Protein AF-A1S0C6-F1 (afdb_monomer)

InterPro domains:
  IPR001845 HTH ArsR-type DNA-binding domain [SM00418] (174-253)
  IPR011991 ArsR-like helix-turn-helix domain [cd00090] (177-243)
  IPR036388 Winged helix-like DNA-binding domain superfamily [G3DSA:1.10.10.10] (174-242)
  IPR036390 Winged helix DNA-binding domain superfamily [SSF46785] (165-250)
  IPR056504 HVO_0163, N-terminal HTH domain [PF24266] (181-242)

Foldseek 3Di:
DVVVVVVLVVVVVVVVVVLVVVLVVLVPPPPDQKDKAFDDPQKDWPDWDDDDQKIKTKIKGKDAAQDKQDFAFGIKIFQWDWPDKDKPAWDWDWDDDDGMIIITTTDGHNHNGIDIMMMMTMIGHDPDDDRDPPVVSVVVVVVVVLVCQLPVDPVNVVVVCCVVCVVVVVVVVLVVVQVVDPLLVLLLVCQAVQPFDFLVRSCVVSVPHSVVSVVSVVSCVVSQQKDWAAEAPTITIHGHPDDPLVNLCSNCCPVVVDDADPCLCVVLVVQCVVSVVVSYHYNVSSCVSRVD

Sequence (292 aa):
MKSRTMEKRAFLALLLLLSSLYVAGLYRSEAQPPALVVLSGSATLKSSSSSNGTHLYVLSVRVPPLSKLSEETIACVYNAGIASAKASLGVVEVRGGGDYACLTYTFDNRGLGYVEDTVSLVVVEPPRAASPPVAEVAVAVAAVAATSYLTLTESGRQKLFAALSAPVAYYVAKREDVLRSEKRVRILEYLKQNPGASMRRISRETGVSFGEVQWHLSILERLGYVQRVRIGKYTVYYPTGVPAERWLACFAERELGLKVKPGALEKALPSLEEYLAFRQIPLEALRSALGS

Solvent-accessible surface area (backbone atoms only — not comparable to full-atom values): 16090 Å² total; per-residue (Å²): 125,76,64,69,60,50,54,54,50,52,52,51,51,48,53,52,51,52,51,53,51,53,55,54,60,72,66,69,72,78,79,73,78,66,50,74,45,77,70,29,94,48,38,44,81,75,49,76,51,75,55,96,64,34,36,41,39,33,32,39,36,54,44,54,45,69,36,67,45,75,67,40,56,36,32,35,32,36,69,38,46,76,77,44,68,48,46,74,74,48,50,60,47,82,51,70,72,89,59,38,39,30,35,23,35,32,43,76,35,81,44,91,52,72,46,78,34,51,34,44,35,36,35,36,57,64,83,76,77,75,72,80,54,69,66,61,59,51,51,54,53,52,52,54,51,52,53,47,43,36,68,75,34,71,70,30,35,51,51,50,49,50,66,71,40,44,64,57,52,52,56,49,53,62,49,50,68,46,69,75,32,68,69,47,44,50,53,51,54,48,24,69,77,45,27,25,36,36,60,69,54,50,16,65,77,69,72,42,53,62,70,56,44,54,53,43,48,52,51,36,38,77,69,55,54,29,46,69,34,35,44,63,93,43,56,29,34,28,39,56,92,62,58,65,55,60,24,50,47,45,23,38,39,74,76,68,68,43,86,79,58,90,68,44,49,71,73,29,42,76,84,40,47,71,31,56,75,71,34,44,37,54,51,66,58,55,47,54,44,67,72,105

Organism: Thermofilum pendens (strain DSM 2475 / Hrk 5) (NCBI:txid368408)

Secondary structure (DSSP, 8-state):
--HHHHHHHHHHHHHHHHHHHHHHHHH----PPPEEEE--TTEEEEEEEEETTEEEEEEEEEEPTTEEEEEEEEEEEESSEEEEEEESSSEEEEEE-SSEEEEEEEEEE-SSS-EEEEEEEEEEPPPPPPPPPHHHHHHHHHHHHHHHHHHHSHHHHHHHHHHHHHHHHHHHHHHHHHHT-HHHHHHHHHHHHS-SEEHHHHHHHH---HHHHHHHHHHHHHTTSEEEEEETTEEEEEETT--HHHHHHHHHHHHS---PPTTHHHHHHHHHHHHHHTTEE-HHHHHHHHH-

Mean predicted aligned error: 18.21 Å

pLDDT: mean 83.89, std 13.51, range [40.19, 97.75]

Structure (mmCIF, N/CA/C/O backbone):
data_AF-A1S0C6-F1
#
_entry.id   AF-A1S0C6-F1
#
loop_
_atom_site.group_PDB
_atom_site.id
_atom_site.type_symbol
_atom_site.label_atom_id
_atom_site.label_alt_id
_atom_site.label_comp_id
_atom_site.label_asym_id
_atom_site.label_entity_id
_atom_site.label_seq_id
_atom_site.pdbx_PDB_ins_code
_atom_site.Cartn_x
_atom_site.Cartn_y
_atom_site.Cartn_z
_atom_site.occupancy
_atom_site.B_iso_or_equiv
_atom_site.auth_seq_id
_atom_site.auth_comp_id
_atom_site.auth_asym_id
_atom_site.auth_atom_id
_atom_site.pdbx_PDB_model_num
ATOM 1 N N . MET A 1 1 ? 24.461 -35.565 13.219 1.00 47.84 1 MET A N 1
ATOM 2 C CA . MET A 1 1 ? 24.551 -34.083 13.110 1.00 47.84 1 MET A CA 1
ATOM 3 C C . MET A 1 1 ? 25.477 -33.554 12.005 1.00 47.84 1 MET A C 1
ATOM 5 O O . MET A 1 1 ? 25.225 -32.455 11.537 1.00 47.84 1 MET A O 1
ATOM 9 N N . LYS A 1 2 ? 26.488 -34.304 11.530 1.00 47.25 2 LYS A N 1
ATOM 10 C CA . LYS A 1 2 ? 27.459 -33.853 10.502 1.00 47.25 2 LYS A CA 1
ATOM 11 C C . LYS A 1 2 ? 26.933 -33.864 9.045 1.00 47.25 2 LYS A C 1
ATOM 13 O O . LYS A 1 2 ? 27.484 -33.184 8.192 1.00 47.25 2 LYS A O 1
ATOM 18 N N . SER A 1 3 ? 25.848 -34.601 8.777 1.00 48.00 3 SER A N 1
ATOM 19 C CA . SER A 1 3 ? 25.256 -34.765 7.433 1.00 48.00 3 SER A CA 1
ATOM 20 C C . SER A 1 3 ? 24.467 -33.537 6.953 1.00 48.00 3 SER A C 1
ATOM 22 O O . SER A 1 3 ? 24.655 -33.077 5.833 1.00 48.00 3 SER A O 1
ATOM 24 N N . ARG A 1 4 ? 23.637 -32.938 7.823 1.00 53.47 4 ARG A N 1
ATOM 25 C CA . ARG A 1 4 ? 22.775 -31.787 7.474 1.00 53.47 4 ARG A CA 1
ATOM 26 C C . ARG A 1 4 ? 23.551 -30.498 7.184 1.00 53.47 4 ARG A C 1
ATOM 28 O O . ARG A 1 4 ? 23.047 -29.615 6.500 1.00 53.47 4 ARG A O 1
ATOM 35 N N . THR A 1 5 ? 24.763 -30.359 7.717 1.00 53.44 5 THR A N 1
ATOM 36 C CA . THR A 1 5 ? 25.632 -29.203 7.456 1.00 53.44 5 THR A CA 1
ATOM 37 C C . THR A 1 5 ? 26.373 -29.312 6.122 1.00 53.44 5 THR A C 1
ATOM 39 O O . THR A 1 5 ? 26.660 -28.273 5.530 1.00 53.44 5 THR A O 1
ATOM 42 N N . MET A 1 6 ? 26.635 -30.525 5.614 1.00 48.53 6 MET A N 1
ATOM 43 C CA . MET A 1 6 ? 27.192 -30.721 4.266 1.00 48.53 6 MET A CA 1
ATOM 44 C C . MET A 1 6 ? 26.162 -30.438 3.168 1.00 48.53 6 MET A C 1
ATOM 46 O O . MET A 1 6 ? 26.490 -29.734 2.218 1.00 48.53 6 MET A O 1
ATOM 50 N N . GLU A 1 7 ? 24.910 -30.870 3.340 1.00 60.19 7 GLU A N 1
ATOM 51 C CA . GLU A 1 7 ? 23.816 -30.572 2.397 1.00 60.19 7 GLU A CA 1
ATOM 52 C C . GLU A 1 7 ? 23.590 -29.066 2.215 1.00 60.19 7 GLU A C 1
ATOM 54 O O . GLU A 1 7 ? 23.477 -28.578 1.093 1.00 60.19 7 GLU A O 1
ATOM 59 N N . LYS A 1 8 ? 23.605 -28.297 3.312 1.00 59.16 8 LYS A N 1
ATOM 60 C CA . LYS A 1 8 ? 23.437 -26.836 3.256 1.00 59.16 8 LYS A CA 1
ATOM 61 C C . LYS A 1 8 ? 24.580 -26.135 2.519 1.00 59.16 8 LYS A C 1
ATOM 63 O O . LYS A 1 8 ? 24.339 -25.156 1.821 1.00 59.16 8 LYS A O 1
ATOM 68 N N . ARG A 1 9 ? 25.817 -26.625 2.662 1.00 63.91 9 ARG A N 1
ATOM 69 C CA . ARG A 1 9 ? 26.989 -26.079 1.955 1.00 63.91 9 ARG A CA 1
ATOM 70 C C . ARG A 1 9 ? 26.966 -26.429 0.470 1.00 63.91 9 ARG A C 1
ATOM 72 O O . ARG A 1 9 ? 27.272 -25.565 -0.342 1.00 63.91 9 ARG A O 1
ATOM 79 N N . ALA A 1 10 ? 26.553 -27.648 0.127 1.00 67.12 10 ALA A N 1
ATOM 80 C CA . ALA A 1 10 ? 26.387 -28.079 -1.257 1.00 67.12 10 ALA A CA 1
ATOM 81 C C . ALA A 1 10 ? 25.298 -27.267 -1.975 1.00 67.12 10 ALA A C 1
ATOM 83 O O . ALA A 1 10 ? 25.506 -26.819 -3.097 1.00 67.12 10 ALA A O 1
ATOM 84 N N . PHE A 1 11 ? 24.177 -26.995 -1.301 1.00 68.12 11 PHE A N 1
ATOM 85 C CA . PHE A 1 11 ? 23.093 -26.187 -1.860 1.00 68.12 11 PHE A CA 1
ATOM 86 C C . PHE A 1 11 ? 23.498 -24.718 -2.061 1.00 68.12 11 PHE A C 1
ATOM 88 O O . PHE A 1 11 ? 23.201 -24.128 -3.098 1.00 68.12 11 PHE A O 1
ATOM 95 N N . LEU A 1 12 ? 24.239 -24.139 -1.107 1.00 63.88 12 LEU A N 1
ATOM 96 C CA . LEU A 1 12 ? 24.771 -22.778 -1.224 1.00 63.88 12 LEU A CA 1
ATOM 97 C C . LEU A 1 12 ? 25.807 -22.666 -2.356 1.00 63.88 12 LEU A C 1
ATOM 99 O O . LEU A 1 12 ? 25.791 -21.700 -3.111 1.00 63.88 12 LEU A O 1
ATOM 103 N N . ALA A 1 13 ? 26.675 -23.672 -2.506 1.00 68.06 13 ALA A N 1
ATOM 104 C CA . ALA A 1 13 ? 27.642 -23.739 -3.598 1.00 68.06 13 ALA A CA 1
ATOM 105 C C . ALA A 1 13 ? 26.954 -23.883 -4.966 1.00 68.06 13 ALA A C 1
ATOM 107 O O . ALA A 1 13 ? 27.363 -23.227 -5.920 1.00 68.06 13 ALA A O 1
ATOM 108 N N . LEU A 1 14 ? 25.881 -24.677 -5.054 1.00 71.94 14 LEU A N 1
ATOM 109 C CA . LEU A 1 14 ? 25.090 -24.844 -6.275 1.00 71.94 14 LEU A CA 1
ATOM 110 C C . LEU A 1 14 ? 24.384 -23.539 -6.678 1.00 71.94 14 LEU A C 1
ATOM 112 O O . LEU A 1 14 ? 24.411 -23.170 -7.846 1.00 71.94 14 LEU A O 1
ATOM 116 N N . LEU A 1 15 ? 23.809 -22.807 -5.720 1.00 67.00 15 LEU A N 1
ATOM 117 C CA . LEU A 1 15 ? 23.186 -21.498 -5.961 1.00 67.00 15 LEU A CA 1
ATOM 118 C C . LEU A 1 15 ? 24.197 -20.449 -6.434 1.00 67.00 15 LEU A C 1
ATOM 120 O O . LEU A 1 15 ? 23.916 -19.708 -7.375 1.00 67.00 15 LEU A O 1
ATOM 124 N N . LEU A 1 16 ? 25.388 -20.418 -5.828 1.00 66.94 16 LEU A N 1
ATOM 125 C CA . LEU A 1 16 ? 26.467 -19.530 -6.259 1.00 66.94 16 LEU A CA 1
ATOM 126 C C . LEU A 1 16 ? 26.954 -19.886 -7.672 1.00 66.94 16 LEU A C 1
ATOM 128 O O . LEU A 1 16 ? 27.085 -18.986 -8.499 1.00 66.94 16 LEU A O 1
ATOM 132 N N . LEU A 1 17 ? 27.118 -21.177 -7.982 1.00 67.44 17 LEU A N 1
ATOM 133 C CA . LEU A 1 17 ? 27.486 -21.660 -9.320 1.00 67.44 17 LEU A CA 1
ATOM 134 C C . LEU A 1 17 ? 26.422 -21.341 -10.376 1.00 67.44 17 LEU A C 1
ATOM 136 O O . LEU A 1 17 ? 26.754 -20.926 -11.482 1.00 67.44 17 LEU A O 1
ATOM 140 N N . LEU A 1 18 ? 25.139 -21.494 -10.047 1.00 67.62 18 LEU A N 1
ATOM 141 C CA . LEU A 1 18 ? 24.045 -21.159 -10.960 1.00 67.62 18 LEU A CA 1
ATOM 142 C C . LEU A 1 18 ? 23.969 -19.649 -11.208 1.00 67.62 18 LEU A C 1
ATOM 144 O O . LEU A 1 18 ? 23.757 -19.231 -12.344 1.00 67.62 18 LEU A O 1
ATOM 148 N N . 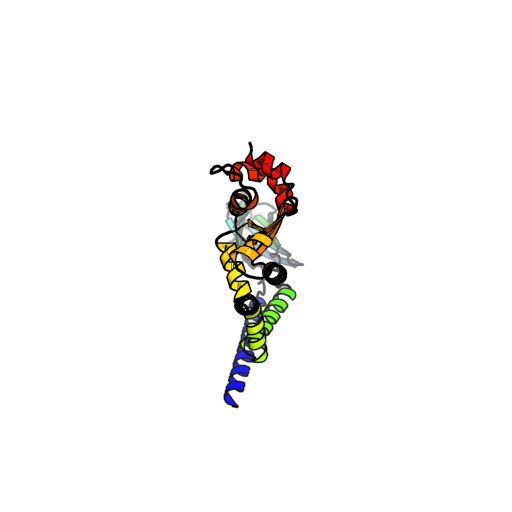SER A 1 19 ? 24.217 -18.826 -10.185 1.00 62.00 19 SER A N 1
ATOM 149 C CA . SER A 1 19 ? 24.277 -17.370 -10.349 1.00 62.00 19 SER A CA 1
ATOM 150 C C . SER A 1 19 ? 25.481 -16.923 -11.184 1.00 62.00 19 SER A C 1
ATOM 152 O O . SER A 1 19 ? 25.330 -16.067 -12.052 1.00 62.00 19 SER A O 1
ATOM 154 N N . SER A 1 20 ? 26.655 -17.545 -11.011 1.00 60.78 20 SER A N 1
ATOM 155 C CA . SER A 1 20 ? 27.834 -17.234 -11.824 1.00 60.78 20 SER A CA 1
ATOM 156 C C . SER A 1 20 ? 27.671 -17.697 -13.273 1.00 60.78 20 SER A C 1
ATOM 158 O O . SER A 1 20 ? 28.092 -16.990 -14.184 1.00 60.78 20 SER A O 1
ATOM 160 N N . LEU A 1 21 ? 27.015 -18.840 -13.505 1.00 61.88 21 LEU A N 1
ATOM 161 C CA . LEU A 1 21 ? 26.668 -19.320 -14.847 1.00 61.88 21 LEU A CA 1
ATOM 162 C C . LEU A 1 21 ? 25.647 -18.406 -15.539 1.00 61.88 21 LEU A C 1
ATOM 164 O O . LEU A 1 21 ? 25.797 -18.121 -16.724 1.00 61.88 21 LEU A O 1
ATOM 168 N N . TYR A 1 22 ? 24.652 -17.895 -14.807 1.00 62.16 22 TYR A N 1
ATOM 169 C CA . TYR A 1 22 ? 23.671 -16.944 -15.339 1.00 62.16 22 TYR A CA 1
ATOM 170 C C . TYR A 1 22 ? 24.320 -15.604 -15.726 1.00 62.16 22 TYR A C 1
ATOM 172 O O . TYR A 1 22 ? 24.078 -15.082 -16.814 1.00 62.16 22 TYR A O 1
ATOM 180 N N . VAL A 1 23 ? 25.216 -15.083 -14.880 1.00 56.69 23 VAL A N 1
ATOM 181 C CA . VAL A 1 23 ? 25.987 -13.858 -15.162 1.00 56.69 23 VAL A CA 1
ATOM 182 C C . VAL A 1 23 ? 26.939 -14.054 -16.349 1.00 56.69 23 VAL A C 1
ATOM 184 O O . VAL A 1 23 ? 27.047 -13.166 -17.191 1.00 56.69 23 VAL A O 1
ATOM 187 N N . ALA A 1 24 ? 27.579 -15.221 -16.477 1.00 54.47 24 ALA A N 1
ATOM 188 C CA . ALA A 1 24 ? 28.421 -15.542 -17.631 1.00 54.47 24 ALA A CA 1
ATOM 189 C C . ALA A 1 24 ? 27.614 -15.672 -18.938 1.00 54.47 24 ALA A C 1
ATOM 191 O O . ALA A 1 24 ? 28.093 -15.262 -19.995 1.00 54.47 24 ALA A O 1
ATOM 192 N N . GLY A 1 25 ? 26.382 -16.192 -18.869 1.00 52.78 25 GLY A N 1
ATOM 193 C CA . GLY A 1 25 ? 25.463 -16.278 -20.008 1.00 52.78 25 GLY A CA 1
ATOM 194 C C . GLY A 1 25 ? 25.034 -14.909 -20.543 1.00 52.78 25 GLY A C 1
ATOM 195 O O . GLY A 1 25 ? 24.982 -14.720 -21.754 1.00 52.78 25 GLY A O 1
ATOM 196 N N . LEU A 1 26 ? 24.819 -13.930 -19.658 1.00 50.25 26 LEU A N 1
ATOM 197 C CA . LEU A 1 26 ? 24.534 -12.540 -20.041 1.00 50.25 26 LEU A CA 1
ATOM 198 C C . LEU A 1 26 ? 25.741 -11.823 -20.669 1.00 50.25 26 LEU A C 1
ATOM 200 O O . LEU A 1 26 ? 25.564 -10.855 -21.403 1.00 50.25 26 LEU A O 1
ATOM 204 N N . TYR A 1 27 ? 26.965 -12.285 -20.397 1.00 44.66 27 TYR A N 1
ATOM 205 C CA . TYR A 1 27 ? 28.192 -11.620 -20.846 1.00 44.66 27 TYR A CA 1
ATOM 206 C C . TYR A 1 27 ? 28.649 -12.036 -22.250 1.00 44.66 27 TYR A C 1
ATOM 208 O O . TYR A 1 27 ? 29.505 -11.380 -22.843 1.00 44.66 27 TYR A O 1
ATOM 216 N N . ARG A 1 28 ? 28.093 -13.118 -22.808 1.00 40.19 28 ARG A N 1
ATOM 217 C CA . ARG A 1 28 ? 28.523 -13.673 -24.097 1.00 40.19 28 ARG A CA 1
ATOM 218 C C . ARG A 1 28 ? 27.629 -13.215 -25.248 1.00 40.19 28 ARG A C 1
ATOM 220 O O . ARG A 1 28 ? 27.074 -14.027 -25.974 1.00 40.19 28 ARG A O 1
ATOM 227 N N . SER A 1 29 ? 27.515 -11.904 -25.425 1.00 46.34 29 SER A N 1
ATOM 228 C CA . SER A 1 29 ? 27.085 -11.320 -26.698 1.00 46.34 29 SER A CA 1
ATOM 229 C C . SER A 1 29 ? 28.299 -10.681 -27.367 1.00 46.34 29 SER A C 1
ATOM 231 O O . SER A 1 29 ? 28.421 -9.457 -27.436 1.00 46.34 29 SER A O 1
ATOM 233 N N . GLU A 1 30 ? 29.237 -11.511 -27.831 1.00 44.38 30 GLU A N 1
ATOM 234 C CA . GLU A 1 30 ? 30.232 -11.067 -28.809 1.00 44.38 30 GLU A CA 1
ATOM 235 C C . GLU A 1 30 ? 29.477 -10.725 -30.095 1.00 44.38 30 GLU A C 1
ATOM 237 O O . GLU A 1 30 ? 29.053 -11.602 -30.842 1.00 44.38 30 GLU A O 1
ATOM 242 N N . ALA A 1 31 ? 29.237 -9.430 -30.307 1.00 47.41 31 ALA A N 1
ATOM 243 C CA . ALA A 1 31 ? 28.693 -8.925 -31.556 1.00 47.41 31 ALA A CA 1
ATOM 244 C C . ALA A 1 31 ? 29.644 -9.323 -32.696 1.00 47.41 31 ALA A C 1
ATOM 246 O O . ALA A 1 31 ? 30.783 -8.858 -32.753 1.00 47.41 31 ALA A O 1
ATOM 247 N N . GLN A 1 32 ? 29.188 -10.225 -33.563 1.00 53.22 32 GLN A N 1
ATOM 248 C CA . GLN A 1 32 ? 29.878 -10.596 -34.795 1.00 53.22 32 GLN A CA 1
ATOM 249 C C . GLN A 1 32 ? 29.942 -9.370 -35.727 1.00 53.22 32 GLN A C 1
ATOM 251 O O . GLN A 1 32 ? 28.942 -8.651 -35.815 1.00 53.22 32 GLN A O 1
ATOM 256 N N . PRO A 1 33 ? 31.074 -9.107 -36.413 1.00 54.06 33 PRO A N 1
ATOM 257 C CA . PRO A 1 33 ? 31.177 -7.972 -37.326 1.00 54.06 33 PRO A CA 1
ATOM 258 C C . PRO A 1 33 ? 30.135 -8.094 -38.451 1.00 54.06 33 PRO A C 1
ATOM 260 O O . PRO A 1 33 ? 29.818 -9.218 -38.860 1.00 54.06 33 PRO A O 1
ATOM 263 N N . PRO A 1 34 ? 29.600 -6.972 -38.965 1.00 61.84 34 PRO A N 1
ATOM 264 C CA . PRO A 1 34 ? 28.567 -6.998 -39.991 1.00 61.84 34 PRO A CA 1
ATOM 265 C C . PRO A 1 34 ? 29.062 -7.718 -41.243 1.00 61.84 34 PRO A C 1
ATOM 267 O O . PRO A 1 34 ? 30.076 -7.353 -41.842 1.00 61.84 34 PRO A O 1
ATOM 270 N N . ALA A 1 35 ? 28.344 -8.763 -41.642 1.00 73.50 35 ALA A N 1
ATOM 271 C CA . ALA A 1 35 ? 28.678 -9.533 -42.828 1.00 73.50 35 ALA A CA 1
ATOM 272 C C . ALA A 1 35 ? 28.035 -8.875 -44.057 1.00 73.50 35 ALA A C 1
ATOM 274 O O . ALA A 1 35 ? 26.813 -8.919 -44.216 1.00 73.50 35 ALA A O 1
ATOM 275 N N . LEU A 1 36 ? 28.855 -8.274 -44.927 1.00 85.69 36 LEU A N 1
ATOM 276 C CA . LEU A 1 36 ? 28.458 -7.949 -46.298 1.00 85.69 36 LEU A CA 1
ATOM 277 C C . LEU A 1 36 ? 28.608 -9.206 -47.161 1.00 85.69 36 LEU A C 1
ATOM 279 O O . LEU A 1 36 ? 29.700 -9.761 -47.275 1.00 85.69 36 LEU A O 1
ATOM 283 N N . VAL A 1 37 ? 27.527 -9.619 -47.809 1.00 89.06 37 VAL A N 1
ATOM 284 C CA . VAL A 1 37 ? 27.508 -10.730 -48.762 1.00 89.06 37 VAL A CA 1
ATOM 285 C C . VAL A 1 37 ? 27.222 -10.169 -50.150 1.00 89.06 37 VAL A C 1
ATOM 287 O O . VAL A 1 37 ? 26.167 -9.578 -50.368 1.00 89.06 37 VAL A O 1
ATOM 290 N N . VAL A 1 38 ? 28.154 -10.340 -51.090 1.00 90.31 38 VAL A N 1
ATOM 291 C CA . VAL A 1 38 ? 27.958 -9.981 -52.506 1.00 90.31 38 VAL A CA 1
ATOM 292 C C . VAL A 1 38 ? 27.196 -11.116 -53.189 1.00 90.31 38 VAL A C 1
ATOM 294 O O . VAL A 1 38 ? 27.603 -12.270 -53.085 1.00 90.31 38 VAL A O 1
ATOM 297 N N . LEU A 1 39 ? 26.075 -10.797 -53.841 1.00 87.19 39 LEU A N 1
ATOM 298 C CA . LEU A 1 39 ? 25.123 -11.792 -54.359 1.00 87.19 39 LEU A CA 1
ATOM 299 C C . LEU A 1 39 ? 25.068 -11.863 -55.889 1.00 87.19 39 LEU A C 1
ATOM 301 O O . LEU A 1 39 ? 24.655 -12.886 -56.430 1.00 87.19 39 LEU A O 1
ATOM 305 N N . SER A 1 40 ? 25.484 -10.805 -56.585 1.00 86.88 40 SER A N 1
ATOM 306 C CA . SER A 1 40 ? 25.470 -10.745 -58.050 1.00 86.88 40 SER A CA 1
ATOM 307 C C . SER A 1 40 ? 26.855 -11.019 -58.639 1.00 86.88 40 SER A C 1
ATOM 309 O O . SER A 1 40 ? 27.856 -10.502 -58.147 1.00 86.88 40 SER A O 1
ATOM 311 N N . GLY A 1 41 ? 26.906 -11.765 -59.749 1.00 82.62 41 GLY A N 1
ATOM 312 C CA . GLY A 1 41 ? 28.122 -11.934 -60.557 1.00 82.62 41 GLY A CA 1
ATOM 313 C C . GLY A 1 41 ? 28.559 -10.663 -61.299 1.00 82.62 41 GLY A C 1
ATOM 314 O O . GLY A 1 41 ? 29.697 -10.583 -61.758 1.00 82.62 41 GLY A O 1
ATOM 315 N N . SER A 1 42 ? 27.681 -9.660 -61.388 1.00 84.69 42 SER A N 1
ATOM 316 C CA . SER A 1 42 ? 27.966 -8.337 -61.952 1.00 84.69 42 SER A CA 1
ATOM 317 C C . SER A 1 42 ? 28.707 -7.434 -60.960 1.00 84.69 42 SER A C 1
ATOM 319 O O . SER A 1 42 ? 29.249 -6.410 -61.370 1.00 84.69 42 SER A O 1
ATOM 321 N N . ALA A 1 43 ? 28.747 -7.787 -59.669 1.00 90.38 43 ALA A N 1
ATOM 322 C CA . ALA A 1 43 ? 29.355 -6.990 -58.608 1.00 90.38 43 ALA A CA 1
ATOM 323 C C . ALA A 1 43 ? 30.564 -7.692 -57.968 1.00 90.38 43 ALA A C 1
ATOM 325 O O . ALA A 1 43 ? 30.575 -8.899 -57.750 1.00 90.38 43 ALA A O 1
ATOM 326 N N . THR A 1 44 ? 31.589 -6.919 -57.617 1.00 91.12 44 THR A N 1
ATOM 327 C CA . THR A 1 44 ? 32.802 -7.405 -56.943 1.00 91.12 44 THR A CA 1
ATOM 328 C C . THR A 1 44 ? 33.214 -6.450 -55.833 1.00 91.12 44 THR A C 1
ATOM 330 O O . THR A 1 44 ? 33.140 -5.234 -55.993 1.00 91.12 44 THR A O 1
ATOM 333 N N . LEU A 1 45 ? 33.652 -6.974 -54.689 1.00 91.25 45 LEU A N 1
ATOM 334 C CA . LEU A 1 45 ? 34.188 -6.141 -53.614 1.00 91.25 45 LEU A CA 1
ATOM 335 C C . LEU A 1 45 ? 35.614 -5.699 -53.967 1.00 91.25 45 LEU A C 1
ATOM 337 O O . LEU A 1 45 ? 36.496 -6.540 -54.124 1.00 91.25 45 LEU A O 1
ATOM 341 N N . LYS A 1 46 ? 35.842 -4.386 -54.079 1.00 91.75 46 LYS A N 1
ATOM 342 C CA . LYS A 1 46 ? 37.170 -3.806 -54.333 1.00 91.75 46 LYS A CA 1
ATOM 343 C C . LYS A 1 46 ? 37.940 -3.546 -53.048 1.00 91.75 46 LYS A C 1
ATOM 345 O O . LYS A 1 46 ? 39.125 -3.855 -52.971 1.00 91.75 46 LYS A O 1
ATOM 350 N N . SER A 1 47 ? 37.289 -2.949 -52.056 1.00 87.62 47 SER A N 1
ATOM 351 C CA . SER A 1 47 ? 37.918 -2.652 -50.773 1.00 87.62 47 SER A CA 1
ATOM 352 C C . SER A 1 47 ? 36.903 -2.603 -49.640 1.00 87.62 47 SER A C 1
ATOM 354 O O . SER A 1 47 ? 35.718 -2.321 -49.836 1.00 87.62 47 SER A O 1
ATOM 356 N N . SER A 1 48 ? 37.397 -2.881 -48.439 1.00 88.06 48 SER A N 1
ATOM 357 C CA . SER A 1 48 ? 36.670 -2.715 -47.188 1.00 88.06 48 SER A CA 1
ATOM 358 C C . SER A 1 48 ? 37.580 -2.026 -46.179 1.00 88.06 48 SER A C 1
ATOM 360 O O . SER A 1 48 ? 38.718 -2.455 -45.986 1.00 88.06 48 SER A O 1
ATOM 362 N N . SER A 1 49 ? 37.088 -0.977 -45.531 1.00 86.81 49 SER A N 1
ATOM 363 C CA . SER A 1 49 ? 37.781 -0.293 -44.440 1.00 86.81 49 SER A CA 1
ATOM 364 C C . SER A 1 49 ? 36.841 -0.166 -43.251 1.00 86.81 49 SER A C 1
ATOM 366 O O . SER A 1 49 ? 35.656 0.099 -43.428 1.00 86.81 49 SER A O 1
ATOM 368 N N . SER A 1 50 ? 37.361 -0.366 -42.045 1.00 85.56 50 SER A N 1
ATOM 369 C CA . SER A 1 50 ? 36.586 -0.273 -40.811 1.00 85.56 50 SER A CA 1
ATOM 370 C C . SER A 1 50 ? 37.249 0.704 -39.852 1.00 85.56 50 SER A C 1
ATOM 372 O O . SER A 1 50 ? 38.462 0.647 -39.645 1.00 85.56 50 SER A O 1
ATOM 374 N N . SER A 1 51 ? 36.460 1.611 -39.282 1.00 81.62 51 SER A N 1
ATOM 375 C CA . SER A 1 51 ? 36.908 2.572 -38.276 1.00 81.62 51 SER A CA 1
ATOM 376 C C . SER A 1 51 ? 35.772 2.884 -37.306 1.00 81.62 51 SER A C 1
ATOM 378 O O . SER A 1 51 ? 34.675 3.237 -37.732 1.00 81.62 51 SER A O 1
ATOM 380 N N . ASN A 1 52 ? 36.030 2.756 -35.999 1.00 78.44 52 ASN A N 1
ATOM 381 C CA . ASN A 1 52 ? 35.103 3.113 -34.914 1.00 78.44 52 ASN A CA 1
ATOM 382 C C . ASN A 1 52 ? 33.647 2.631 -35.126 1.00 78.44 52 ASN A C 1
ATOM 384 O O . ASN A 1 52 ? 32.709 3.418 -35.017 1.00 78.44 52 ASN A O 1
ATOM 388 N N . GLY A 1 53 ? 33.448 1.349 -35.464 1.00 76.06 53 GLY A N 1
ATOM 389 C CA . GLY A 1 53 ? 32.110 0.758 -35.657 1.00 76.06 53 GLY A CA 1
ATOM 390 C C . GLY A 1 53 ? 31.399 1.178 -36.952 1.00 76.06 53 GLY A C 1
ATOM 391 O O . GLY A 1 53 ? 30.239 0.831 -37.166 1.00 76.06 53 GLY A O 1
ATOM 392 N N . THR A 1 54 ? 32.086 1.916 -37.828 1.00 85.94 54 THR A N 1
ATOM 393 C CA . THR A 1 54 ? 31.632 2.246 -39.181 1.00 85.94 54 THR A CA 1
ATOM 394 C C . THR A 1 54 ? 32.466 1.471 -40.195 1.00 85.94 54 THR A C 1
ATOM 396 O O . THR A 1 54 ? 33.695 1.545 -40.194 1.00 85.94 54 THR A O 1
ATOM 399 N N . HIS A 1 55 ? 31.798 0.743 -41.083 1.00 88.12 55 HIS A N 1
ATOM 400 C CA . HIS A 1 55 ? 32.416 -0.048 -42.142 1.00 88.12 55 HIS A CA 1
ATOM 401 C C . HIS A 1 55 ? 32.089 0.568 -43.500 1.00 88.12 55 HIS A C 1
ATOM 403 O O . HIS A 1 55 ? 30.925 0.753 -43.848 1.00 88.12 55 HIS A O 1
ATOM 409 N N . LEU A 1 56 ? 33.123 0.895 -44.268 1.00 90.94 56 LEU A N 1
ATOM 410 C CA . LEU A 1 56 ? 33.023 1.359 -45.645 1.00 90.94 56 LEU A CA 1
ATOM 411 C C . LEU A 1 56 ? 33.342 0.198 -46.584 1.00 90.94 56 LEU A C 1
ATOM 413 O O . LEU A 1 56 ? 34.457 -0.326 -46.562 1.00 90.94 56 LEU A O 1
ATOM 417 N N . TYR A 1 57 ? 32.395 -0.151 -47.447 1.00 91.56 57 TYR A N 1
ATOM 418 C CA . TYR A 1 57 ? 32.584 -1.118 -48.522 1.00 91.56 57 TYR A CA 1
ATOM 419 C C . TYR A 1 57 ? 32.517 -0.416 -49.871 1.00 91.56 57 TYR A C 1
ATOM 421 O O . TYR A 1 57 ? 31.625 0.395 -50.118 1.00 91.56 57 TYR A O 1
ATOM 429 N N . VAL A 1 58 ? 33.450 -0.753 -50.755 1.00 93.44 58 VAL A N 1
ATOM 430 C CA . VAL A 1 58 ? 33.490 -0.243 -52.124 1.00 93.44 58 VAL A CA 1
ATOM 431 C C . VAL A 1 58 ? 33.309 -1.416 -53.075 1.00 93.44 58 VAL A C 1
ATOM 433 O O . VAL A 1 58 ? 34.170 -2.293 -53.170 1.00 93.44 58 VAL A O 1
ATOM 436 N N . LEU A 1 59 ? 32.177 -1.441 -53.768 1.00 93.69 59 LEU A N 1
ATOM 437 C CA . LEU A 1 59 ? 31.826 -2.445 -54.765 1.00 93.69 59 LEU A CA 1
ATOM 438 C C . LEU A 1 59 ? 32.104 -1.889 -56.165 1.00 93.69 59 LEU A C 1
ATOM 440 O O . LEU A 1 59 ? 31.848 -0.719 -56.438 1.00 93.69 59 LEU A O 1
ATOM 444 N N . SER A 1 60 ? 32.609 -2.732 -57.056 1.00 94.62 60 SER A N 1
ATOM 445 C CA . SER A 1 60 ? 32.665 -2.473 -58.491 1.00 94.62 60 SER A CA 1
ATOM 446 C C . SER A 1 60 ? 31.586 -3.280 -59.191 1.00 94.62 60 SER A C 1
ATOM 448 O O . SER A 1 60 ? 31.541 -4.501 -59.033 1.00 94.62 60 SER A O 1
ATOM 450 N N . VAL A 1 61 ? 30.728 -2.596 -59.943 1.00 95.00 61 VAL A N 1
ATOM 451 C CA . VAL A 1 61 ? 29.665 -3.195 -60.748 1.00 95.00 61 VAL A CA 1
ATOM 452 C C . VAL A 1 61 ? 30.049 -3.087 -62.217 1.00 95.00 61 VAL A C 1
ATOM 454 O O . VAL A 1 61 ? 30.226 -1.989 -62.743 1.00 95.00 61 VAL A O 1
ATOM 457 N N . ARG A 1 62 ? 30.187 -4.229 -62.889 1.00 95.00 62 ARG A N 1
ATOM 458 C CA . ARG A 1 62 ? 30.529 -4.310 -64.308 1.00 95.00 62 ARG A CA 1
ATOM 459 C C . ARG A 1 62 ? 29.273 -4.592 -65.123 1.00 95.00 62 ARG A C 1
ATOM 461 O O . ARG A 1 62 ? 28.709 -5.677 -65.031 1.00 95.00 62 ARG A O 1
ATOM 468 N N . VAL A 1 63 ? 28.886 -3.641 -65.968 1.00 94.06 63 VAL A N 1
ATOM 469 C CA . VAL A 1 63 ? 27.708 -3.746 -66.835 1.00 94.06 63 VAL A CA 1
ATOM 470 C C . VAL A 1 63 ? 28.142 -4.061 -68.273 1.00 94.06 63 VAL A C 1
ATOM 472 O O . VAL A 1 63 ? 28.891 -3.274 -68.865 1.00 94.06 63 VAL A O 1
ATOM 475 N N . PRO A 1 64 ? 27.705 -5.193 -68.858 1.00 93.25 64 PRO A N 1
ATOM 476 C CA . PRO A 1 64 ? 28.003 -5.544 -70.247 1.00 93.25 64 PRO A CA 1
ATOM 477 C C . PRO A 1 64 ? 27.501 -4.499 -71.259 1.00 93.25 64 PRO A C 1
ATOM 479 O O . PRO A 1 64 ? 26.577 -3.739 -70.950 1.00 93.25 64 PRO A O 1
ATOM 482 N N . PRO A 1 65 ? 28.080 -4.442 -72.470 1.00 93.31 65 PRO A N 1
ATOM 483 C CA . PRO A 1 65 ? 27.610 -3.544 -73.521 1.00 93.31 65 PRO A CA 1
ATOM 484 C C . PRO A 1 65 ? 26.178 -3.876 -73.948 1.00 93.31 65 PRO A C 1
ATOM 486 O O . PRO A 1 65 ? 25.787 -5.043 -73.957 1.00 93.31 65 PRO A O 1
ATOM 489 N N . LEU A 1 66 ? 25.419 -2.846 -74.334 1.00 92.88 66 LEU A N 1
ATOM 490 C CA . LEU A 1 66 ? 24.031 -2.958 -74.805 1.00 92.88 66 LEU A CA 1
ATOM 491 C C . LEU A 1 66 ? 23.113 -3.743 -73.848 1.00 92.88 66 LEU A C 1
ATOM 493 O O . LEU A 1 66 ? 22.219 -4.469 -74.285 1.00 92.88 66 LEU A O 1
ATOM 497 N N . SER A 1 67 ? 23.344 -3.620 -72.541 1.00 91.81 67 SER A N 1
ATOM 498 C CA . SER A 1 67 ? 22.613 -4.361 -71.515 1.00 91.81 67 SER A CA 1
ATOM 499 C C . SER A 1 67 ? 22.092 -3.439 -70.419 1.00 91.81 67 SER A C 1
ATOM 501 O O . SER A 1 67 ? 22.653 -2.376 -70.147 1.00 91.81 67 SER A O 1
ATOM 503 N N . LYS A 1 68 ? 20.999 -3.857 -69.780 1.00 92.44 68 LYS A N 1
ATOM 504 C CA . LYS A 1 68 ? 20.361 -3.124 -68.692 1.00 92.44 68 LYS A CA 1
ATOM 505 C C . LYS A 1 68 ? 20.294 -4.008 -67.456 1.00 92.44 68 LYS A C 1
ATOM 507 O O . LYS A 1 68 ? 19.732 -5.098 -67.517 1.00 92.44 68 LYS A O 1
ATOM 512 N N . LEU A 1 69 ? 20.810 -3.502 -66.340 1.00 91.50 69 LEU A N 1
ATOM 513 C CA . LEU A 1 69 ? 20.556 -4.060 -65.016 1.00 91.50 69 LEU A CA 1
ATOM 514 C C . LEU A 1 69 ? 19.346 -3.326 -64.441 1.00 91.50 69 LEU A C 1
ATOM 516 O O . LEU A 1 69 ? 19.371 -2.101 -64.315 1.00 91.50 69 LEU A O 1
ATOM 520 N N . SER A 1 70 ? 18.263 -4.046 -64.163 1.00 88.88 70 SER A N 1
ATOM 521 C CA . SER A 1 70 ? 17.027 -3.483 -63.612 1.00 88.88 70 SER A CA 1
ATOM 522 C C . SER A 1 70 ? 16.743 -4.088 -62.246 1.00 88.88 70 SER A C 1
ATOM 524 O O . SER A 1 70 ? 16.371 -5.257 -62.173 1.00 88.88 70 SER A O 1
ATOM 526 N N . GLU A 1 71 ? 16.907 -3.284 -61.194 1.00 88.19 71 GLU A N 1
ATOM 527 C CA . GLU A 1 71 ? 16.701 -3.683 -59.795 1.00 88.19 71 GLU A CA 1
ATOM 528 C C . GLU A 1 71 ? 17.487 -4.938 -59.375 1.00 88.19 71 GLU A C 1
ATOM 530 O O . GLU A 1 71 ? 17.012 -5.754 -58.587 1.00 88.19 71 GLU A O 1
ATOM 535 N N . GLU A 1 72 ? 18.704 -5.116 -59.891 1.00 91.75 72 GLU A N 1
ATOM 536 C CA . GLU A 1 72 ? 19.506 -6.295 -59.568 1.00 91.75 72 GLU A CA 1
ATOM 537 C C . GLU A 1 72 ? 20.072 -6.190 -58.147 1.00 91.75 72 GLU A C 1
ATOM 539 O O . GLU A 1 72 ? 20.746 -5.215 -57.807 1.00 91.75 72 GLU A O 1
ATOM 544 N N . THR A 1 73 ? 19.828 -7.199 -57.308 1.00 92.50 73 THR A N 1
ATOM 545 C CA . THR A 1 73 ? 20.384 -7.251 -55.950 1.00 92.50 73 THR A CA 1
ATOM 546 C C . THR A 1 73 ? 21.876 -7.573 -55.993 1.00 92.50 73 THR A C 1
ATOM 548 O O . THR A 1 73 ? 22.271 -8.711 -56.243 1.00 92.50 73 THR A O 1
ATOM 551 N N . ILE A 1 74 ? 22.716 -6.581 -55.706 1.00 94.00 74 ILE A N 1
ATOM 552 C CA . ILE A 1 74 ? 24.174 -6.707 -55.808 1.00 94.00 74 ILE A CA 1
ATOM 553 C C . ILE A 1 74 ? 24.832 -7.200 -54.514 1.00 94.00 74 ILE A C 1
ATOM 555 O O . ILE A 1 74 ? 25.791 -7.970 -54.576 1.00 94.00 74 ILE A O 1
ATOM 559 N N . ALA A 1 75 ? 24.326 -6.807 -53.342 1.00 92.62 75 ALA A N 1
ATOM 560 C CA . ALA A 1 75 ? 24.863 -7.234 -52.048 1.00 92.62 75 ALA A CA 1
ATOM 561 C C . ALA A 1 75 ? 23.844 -7.066 -50.908 1.00 92.62 75 ALA A C 1
ATOM 563 O O . ALA A 1 75 ? 22.941 -6.240 -51.010 1.00 92.62 75 ALA A O 1
ATOM 564 N N . CYS A 1 76 ? 24.014 -7.803 -49.809 1.00 91.88 76 CYS A N 1
ATOM 565 C CA . CYS A 1 76 ? 23.224 -7.657 -48.583 1.00 91.88 76 CYS A CA 1
ATOM 566 C C . CYS A 1 76 ? 24.114 -7.556 -47.344 1.00 91.88 76 CYS A C 1
ATOM 568 O O . CYS A 1 76 ? 25.177 -8.168 -47.279 1.00 91.88 76 CYS A O 1
ATOM 570 N N . VAL A 1 77 ? 23.651 -6.800 -46.355 1.00 90.69 77 VAL A N 1
ATOM 571 C CA . VAL A 1 77 ? 24.262 -6.626 -45.036 1.00 90.69 77 VAL A CA 1
ATOM 572 C C . VAL A 1 77 ? 23.363 -7.283 -43.998 1.00 90.69 77 VAL A C 1
ATOM 574 O O . VAL A 1 77 ? 22.150 -7.075 -44.026 1.00 90.69 77 VAL A O 1
ATOM 577 N N . TYR A 1 78 ? 23.958 -8.040 -43.078 1.00 86.81 78 TYR A N 1
ATOM 578 C CA . TYR A 1 78 ? 23.264 -8.659 -41.946 1.00 86.81 78 TYR A CA 1
ATOM 579 C C . TYR A 1 78 ? 23.727 -8.057 -40.621 1.00 86.81 78 TYR A C 1
ATOM 581 O O . TYR A 1 78 ? 24.908 -7.743 -40.455 1.00 86.81 78 TYR A O 1
ATOM 589 N N . ASN A 1 79 ? 22.799 -7.953 -39.669 1.00 78.56 79 ASN A N 1
ATOM 590 C CA . ASN A 1 79 ? 23.034 -7.505 -38.298 1.00 78.56 79 ASN A CA 1
ATOM 591 C C . ASN A 1 79 ? 23.659 -6.095 -38.189 1.00 78.56 79 ASN A C 1
ATOM 593 O O . ASN A 1 79 ? 24.390 -5.800 -37.245 1.00 78.56 79 ASN A O 1
ATOM 597 N N . ALA A 1 80 ? 23.397 -5.224 -39.173 1.00 78.62 80 ALA A N 1
ATOM 598 C CA . ALA A 1 80 ? 23.807 -3.821 -39.155 1.00 78.62 80 ALA A CA 1
ATOM 599 C C . ALA A 1 80 ? 22.949 -2.927 -40.052 1.00 78.62 80 ALA A C 1
ATOM 601 O O . ALA A 1 80 ? 22.303 -3.386 -40.994 1.00 78.62 80 ALA A O 1
ATOM 602 N N . GLY A 1 81 ? 22.968 -1.628 -39.748 1.00 81.88 81 GLY A N 1
ATOM 603 C CA . GLY A 1 81 ? 22.249 -0.610 -40.503 1.00 81.88 81 GLY A CA 1
ATOM 604 C C . GLY A 1 81 ? 23.090 -0.034 -41.641 1.00 81.88 81 GLY A C 1
ATOM 605 O O . GLY A 1 81 ? 24.280 0.236 -41.478 1.00 81.88 81 GLY A O 1
ATOM 606 N N . ILE A 1 82 ? 22.463 0.210 -42.793 1.00 86.81 82 ILE A N 1
ATOM 607 C CA . ILE A 1 82 ? 23.077 0.963 -43.893 1.00 86.81 82 ILE A CA 1
ATOM 608 C C . ILE A 1 82 ? 22.834 2.454 -43.644 1.00 86.81 82 ILE A C 1
ATOM 610 O O . ILE A 1 82 ? 21.699 2.917 -43.707 1.00 86.81 82 ILE A O 1
ATOM 614 N N . ALA A 1 83 ? 23.898 3.211 -43.371 1.00 87.06 83 ALA A N 1
ATOM 615 C CA . ALA A 1 83 ? 23.816 4.657 -43.168 1.00 87.06 83 ALA A CA 1
ATOM 616 C C . ALA A 1 83 ? 23.785 5.427 -44.493 1.00 87.06 83 ALA A C 1
ATOM 618 O O . ALA A 1 83 ? 23.117 6.453 -44.601 1.00 87.06 83 ALA A O 1
ATOM 619 N N . SER A 1 84 ? 24.503 4.949 -45.516 1.00 87.75 84 SER A N 1
ATOM 620 C CA . SER A 1 84 ? 24.402 5.502 -46.869 1.00 87.75 84 SER A CA 1
ATOM 621 C C . SER A 1 84 ? 24.865 4.508 -47.930 1.00 87.75 84 SER A C 1
ATOM 623 O O . SER A 1 84 ? 25.782 3.724 -47.692 1.00 87.75 84 SER A O 1
ATOM 625 N N . ALA A 1 85 ? 24.257 4.577 -49.111 1.00 91.56 85 ALA A N 1
ATOM 626 C CA . ALA A 1 85 ? 24.694 3.870 -50.307 1.00 91.56 85 ALA A CA 1
ATOM 627 C C . ALA A 1 85 ? 24.674 4.847 -51.488 1.00 91.56 85 ALA A C 1
ATOM 629 O O . ALA A 1 85 ? 23.679 5.543 -51.692 1.00 91.56 85 ALA A O 1
ATOM 630 N N . LYS A 1 86 ? 25.779 4.945 -52.234 1.00 94.19 86 LYS A N 1
ATOM 631 C CA . LYS A 1 86 ? 25.904 5.845 -53.390 1.00 94.19 86 LYS A CA 1
ATOM 632 C C . LYS A 1 86 ? 26.625 5.147 -54.536 1.00 94.19 86 LYS A C 1
ATOM 634 O O . LYS A 1 86 ? 27.685 4.569 -54.319 1.00 94.19 86 LYS A O 1
ATOM 639 N N . ALA A 1 87 ? 26.071 5.241 -55.738 1.00 93.38 87 ALA A N 1
ATOM 640 C CA . ALA A 1 87 ? 26.714 4.836 -56.986 1.00 93.38 87 ALA A CA 1
ATOM 641 C C . ALA A 1 87 ? 27.262 6.057 -57.734 1.00 93.38 87 ALA A C 1
ATOM 643 O O . ALA A 1 87 ? 26.795 7.176 -57.513 1.00 93.38 87 ALA A O 1
ATOM 644 N N . SER A 1 88 ? 28.254 5.843 -58.601 1.00 91.56 88 SER A N 1
ATOM 645 C CA . SER A 1 88 ? 28.869 6.919 -59.385 1.00 91.56 88 SER A CA 1
ATOM 646 C C . SER A 1 88 ? 28.146 7.150 -60.717 1.00 91.56 88 SER A C 1
ATOM 648 O O . SER A 1 88 ? 28.138 8.277 -61.205 1.00 91.56 88 SER A O 1
ATOM 650 N N . LEU A 1 89 ? 27.532 6.111 -61.297 1.00 91.25 89 LEU A N 1
ATOM 651 C CA . LEU A 1 89 ? 26.837 6.173 -62.591 1.00 91.25 89 LEU A CA 1
ATOM 652 C C . LEU A 1 89 ? 25.368 5.730 -62.511 1.00 91.25 89 LEU A C 1
ATOM 654 O O . LEU A 1 89 ? 24.506 6.360 -63.121 1.00 91.25 89 LEU A O 1
ATOM 658 N N . GLY A 1 90 ? 25.082 4.640 -61.798 1.00 90.62 90 GLY A N 1
ATOM 659 C CA . GLY A 1 90 ? 23.740 4.070 -61.672 1.00 90.62 90 GLY A CA 1
ATOM 660 C C . GLY A 1 90 ? 22.947 4.570 -60.470 1.00 90.62 90 GLY A C 1
ATOM 661 O O . GLY A 1 90 ? 23.385 5.425 -59.702 1.00 90.62 90 GLY A O 1
ATOM 662 N N . VAL A 1 91 ? 21.755 4.002 -60.302 1.00 93.12 91 VAL A N 1
ATOM 663 C CA . VAL A 1 91 ? 20.889 4.247 -59.143 1.00 93.12 91 VAL A CA 1
ATOM 664 C C . VAL A 1 91 ? 20.975 3.051 -58.205 1.00 93.12 91 VAL A C 1
ATOM 666 O O . VAL A 1 91 ? 20.859 1.907 -58.647 1.00 93.12 91 VAL A O 1
ATOM 669 N N . VAL A 1 92 ? 21.174 3.319 -56.914 1.00 94.38 92 VAL A N 1
ATOM 670 C CA . VAL A 1 92 ? 21.179 2.300 -55.858 1.00 94.38 92 VAL A CA 1
ATOM 671 C C . VAL A 1 92 ? 20.026 2.560 -54.910 1.00 94.38 92 VAL A C 1
ATOM 673 O O . VAL A 1 92 ? 19.908 3.654 -54.361 1.00 94.38 92 VAL A O 1
ATOM 676 N N . GLU A 1 93 ? 19.223 1.532 -54.675 1.00 94.00 93 GLU A N 1
ATOM 677 C CA . GLU A 1 93 ? 18.158 1.544 -53.679 1.00 94.00 93 GLU A CA 1
ATOM 678 C C . GLU A 1 93 ? 18.425 0.478 -52.620 1.00 94.00 93 GLU A C 1
ATOM 680 O O . GLU A 1 93 ? 18.802 -0.656 -52.928 1.00 94.00 93 GLU A O 1
ATOM 685 N N . VAL A 1 94 ? 18.211 0.842 -51.358 1.00 91.88 94 VAL A N 1
ATOM 686 C CA . VAL A 1 94 ? 18.291 -0.086 -50.230 1.00 91.88 94 VAL A CA 1
ATOM 687 C C . VAL A 1 94 ? 16.899 -0.657 -49.979 1.00 91.88 94 VAL A C 1
ATOM 689 O O . VAL A 1 94 ? 15.962 0.092 -49.707 1.00 91.88 94 VAL A O 1
ATOM 692 N N . ARG A 1 95 ? 16.762 -1.983 -50.042 1.00 88.44 95 ARG A N 1
ATOM 693 C CA . ARG A 1 95 ? 15.532 -2.718 -49.724 1.00 88.44 95 ARG A CA 1
ATOM 694 C C . ARG A 1 95 ? 15.791 -3.663 -48.552 1.00 88.44 95 ARG A C 1
ATOM 696 O O . ARG A 1 95 ? 16.732 -4.451 -48.587 1.00 88.44 95 ARG A O 1
ATOM 703 N N . GLY A 1 96 ? 14.964 -3.597 -47.512 1.00 81.88 96 GLY A N 1
ATOM 704 C CA . GLY A 1 96 ? 15.072 -4.467 -46.335 1.00 81.88 96 GLY A CA 1
ATOM 705 C C . GLY A 1 96 ? 14.477 -3.849 -45.069 1.00 81.88 96 GLY A C 1
ATOM 706 O O . GLY A 1 96 ? 14.092 -2.681 -45.065 1.00 81.88 96 GLY A O 1
ATOM 707 N N . GLY A 1 97 ? 14.393 -4.647 -44.001 1.00 68.62 97 GLY A N 1
ATOM 708 C CA . GLY A 1 97 ? 13.873 -4.242 -42.693 1.00 68.62 97 GLY A CA 1
ATOM 709 C C . GLY A 1 97 ? 14.035 -5.349 -41.645 1.00 68.62 97 GLY A C 1
ATOM 710 O O . GLY A 1 97 ? 13.847 -6.524 -41.954 1.00 68.62 97 GLY A O 1
ATOM 711 N N . GLY A 1 98 ? 14.387 -4.974 -40.411 1.00 72.94 98 GLY A N 1
ATOM 712 C CA . GLY A 1 98 ? 14.742 -5.908 -39.335 1.00 72.94 98 GLY A CA 1
ATOM 713 C C . GLY A 1 98 ? 16.254 -6.137 -39.264 1.00 72.94 98 GLY A C 1
ATOM 714 O O . GLY A 1 98 ? 17.001 -5.180 -39.072 1.00 72.94 98 GLY A O 1
ATOM 715 N N . ASP A 1 99 ? 16.689 -7.386 -39.454 1.00 75.94 99 ASP A N 1
ATOM 716 C CA . ASP A 1 99 ? 18.078 -7.830 -39.234 1.00 75.94 99 ASP A CA 1
ATOM 717 C C . ASP A 1 99 ? 18.947 -7.868 -40.508 1.00 75.94 99 ASP A C 1
ATOM 719 O O . ASP A 1 99 ? 20.119 -8.247 -40.449 1.00 75.94 99 ASP A O 1
ATOM 723 N N . TYR A 1 100 ? 18.400 -7.500 -41.673 1.00 85.44 100 TYR A N 1
ATOM 724 C CA . TYR A 1 100 ? 19.139 -7.452 -42.939 1.00 85.44 100 TYR A CA 1
ATOM 725 C C . TYR A 1 100 ? 18.695 -6.295 -43.843 1.00 85.44 100 TYR A C 1
ATOM 727 O O . TYR A 1 100 ? 17.544 -5.852 -43.810 1.00 85.44 100 TYR A O 1
ATOM 735 N N . ALA A 1 101 ? 19.612 -5.836 -44.695 1.00 90.81 101 ALA A N 1
ATOM 736 C CA . ALA A 1 101 ? 19.355 -4.827 -45.716 1.00 90.81 101 ALA A CA 1
ATOM 737 C C . ALA A 1 101 ? 20.120 -5.148 -47.006 1.00 90.81 101 ALA A C 1
ATOM 739 O O . ALA A 1 101 ? 21.321 -5.409 -46.976 1.00 90.81 101 ALA A O 1
ATOM 740 N N . CYS A 1 102 ? 19.431 -5.121 -48.143 1.00 91.94 102 CYS A N 1
ATOM 741 C CA . CYS A 1 102 ? 19.971 -5.472 -49.451 1.00 91.94 102 CYS A CA 1
ATOM 742 C C . CYS A 1 102 ? 20.031 -4.261 -50.384 1.00 91.94 102 CYS A C 1
ATOM 744 O O . CYS A 1 102 ? 19.192 -3.366 -50.333 1.00 91.94 102 CYS A O 1
ATOM 746 N N . LEU A 1 103 ? 21.036 -4.243 -51.251 1.00 93.25 103 LEU A N 1
ATOM 747 C CA . LEU A 1 103 ? 21.307 -3.192 -52.222 1.00 93.25 103 LEU A CA 1
ATOM 748 C C . LEU A 1 103 ? 20.856 -3.656 -53.595 1.00 93.25 103 LEU A C 1
ATOM 750 O O . LEU A 1 103 ? 21.351 -4.662 -54.101 1.00 93.25 103 LEU A O 1
ATOM 754 N N . THR A 1 104 ? 19.962 -2.890 -54.200 1.00 94.38 104 THR A N 1
ATOM 755 C CA . THR A 1 104 ? 19.523 -3.076 -55.582 1.00 94.38 104 THR A CA 1
ATOM 756 C C . THR A 1 104 ? 20.136 -1.999 -56.462 1.00 94.38 104 THR A C 1
ATOM 758 O O . THR A 1 104 ? 20.186 -0.835 -56.068 1.00 94.38 104 THR A O 1
ATOM 761 N N . TYR A 1 105 ? 20.641 -2.387 -57.630 1.00 95.19 105 TYR A N 1
ATOM 762 C CA . TYR A 1 105 ? 21.320 -1.507 -58.574 1.00 95.19 105 TYR A CA 1
ATOM 763 C C . TYR A 1 105 ? 20.589 -1.481 -59.914 1.00 95.19 105 TYR A C 1
ATOM 765 O O . TYR A 1 105 ? 20.184 -2.522 -60.437 1.00 95.19 105 TYR A O 1
ATOM 773 N N . THR A 1 106 ? 20.442 -0.284 -60.478 1.00 94.88 106 THR A N 1
ATOM 774 C CA . THR A 1 106 ? 19.817 -0.075 -61.785 1.00 94.88 106 THR A CA 1
ATOM 775 C C . THR A 1 106 ? 20.687 0.814 -62.666 1.00 94.88 106 THR A C 1
ATOM 777 O O . THR A 1 106 ? 21.019 1.940 -62.289 1.00 94.88 106 THR A O 1
ATOM 780 N N . PHE A 1 107 ? 21.018 0.327 -63.865 1.00 95.50 107 PHE A N 1
ATOM 781 C CA . PHE A 1 107 ? 21.763 1.072 -64.882 1.00 95.50 107 PHE A CA 1
ATOM 782 C C . PHE A 1 107 ? 21.484 0.527 -66.289 1.00 95.50 107 PHE A C 1
ATOM 784 O O . PHE A 1 107 ? 21.361 -0.682 -66.484 1.00 95.50 107 PHE A O 1
ATOM 791 N N . ASP A 1 108 ? 21.392 1.420 -67.275 1.00 95.62 108 ASP A N 1
ATOM 792 C CA . ASP A 1 108 ? 21.146 1.097 -68.687 1.00 95.62 108 ASP A CA 1
ATOM 793 C C . ASP A 1 108 ? 22.398 1.430 -69.514 1.00 95.62 108 ASP A C 1
ATOM 795 O O . ASP A 1 108 ? 22.647 2.592 -69.847 1.00 95.62 108 ASP A O 1
ATOM 799 N N . ASN A 1 109 ? 23.213 0.415 -69.821 1.00 94.12 109 ASN A N 1
ATOM 800 C CA . ASN A 1 109 ? 24.409 0.581 -70.636 1.00 94.12 109 ASN A CA 1
ATOM 801 C C . ASN A 1 109 ? 24.064 0.470 -72.125 1.00 94.12 109 ASN A C 1
ATOM 803 O O . ASN A 1 109 ? 24.088 -0.608 -72.715 1.00 94.12 109 ASN A O 1
ATOM 807 N N . ARG A 1 110 ? 23.821 1.618 -72.758 1.00 94.19 110 ARG A N 1
ATOM 808 C CA . ARG A 1 110 ? 23.617 1.721 -74.216 1.00 94.19 110 ARG A CA 1
ATOM 809 C C . ARG A 1 110 ? 24.919 1.815 -75.014 1.00 94.19 110 ARG A C 1
ATOM 811 O O . ARG A 1 110 ? 24.883 1.972 -76.232 1.00 94.19 110 ARG A O 1
ATOM 818 N N . GLY A 1 111 ? 26.065 1.770 -74.338 1.00 90.62 111 GLY A N 1
ATOM 819 C CA . GLY A 1 111 ? 27.378 1.797 -74.961 1.00 90.62 111 GLY A CA 1
ATOM 820 C C . GLY A 1 111 ? 27.766 0.447 -75.561 1.00 90.62 111 GLY A C 1
ATOM 821 O O . GLY A 1 111 ? 27.270 -0.608 -75.171 1.00 90.62 111 GLY A O 1
ATOM 822 N N . LEU A 1 112 ? 28.712 0.490 -76.500 1.00 91.06 112 LEU A N 1
ATOM 823 C CA . LEU A 1 112 ? 29.315 -0.698 -77.115 1.00 91.06 112 LEU A CA 1
ATOM 824 C C . LEU A 1 112 ? 30.458 -1.298 -76.274 1.00 91.06 112 LEU A C 1
ATOM 826 O O . LEU A 1 112 ? 31.005 -2.336 -76.635 1.00 91.06 112 LEU A O 1
ATOM 830 N N . GLY A 1 113 ? 30.822 -0.653 -75.161 1.00 91.75 113 GLY A N 1
ATOM 831 C CA . GLY A 1 113 ? 31.850 -1.109 -74.226 1.00 91.75 113 GLY A CA 1
ATOM 832 C C . GLY A 1 113 ? 31.278 -1.518 -72.869 1.00 91.75 113 GLY A C 1
ATOM 833 O O . GLY A 1 113 ? 30.145 -1.178 -72.523 1.00 91.75 113 GLY A O 1
ATOM 834 N N . TYR A 1 114 ? 32.087 -2.232 -72.085 1.00 92.62 114 TYR A N 1
ATOM 835 C CA . TYR A 1 114 ? 31.790 -2.474 -70.675 1.00 92.62 114 TYR A CA 1
ATOM 836 C C . TYR A 1 114 ? 31.854 -1.165 -69.896 1.00 92.62 114 TYR A C 1
ATOM 838 O O . TYR A 1 114 ? 32.789 -0.382 -70.066 1.00 92.62 114 TYR A O 1
ATOM 846 N N . VAL A 1 115 ? 30.882 -0.963 -69.013 1.00 94.88 115 VAL A N 1
ATOM 847 C CA . VAL A 1 115 ? 30.885 0.146 -68.060 1.00 94.88 115 VAL A CA 1
ATOM 848 C C . VAL A 1 115 ? 31.187 -0.415 -66.679 1.00 94.88 115 VAL A C 1
ATOM 850 O O . VAL A 1 115 ? 30.596 -1.411 -66.266 1.00 94.88 115 VAL A O 1
ATOM 853 N N . GLU A 1 116 ? 32.128 0.209 -65.980 1.00 93.31 116 GLU A N 1
ATOM 854 C CA . GLU A 1 116 ? 32.461 -0.122 -64.599 1.00 93.31 116 GLU A CA 1
ATOM 855 C C . GLU A 1 116 ? 32.009 1.027 -63.695 1.00 93.31 116 GLU A C 1
ATOM 857 O O . GLU A 1 116 ? 32.508 2.146 -63.809 1.00 93.31 116 GLU A O 1
ATOM 862 N N . ASP A 1 117 ? 31.051 0.754 -62.814 1.00 94.00 117 ASP A N 1
ATOM 863 C CA . ASP A 1 117 ? 30.561 1.700 -61.815 1.00 94.00 117 ASP A CA 1
ATOM 864 C C . ASP A 1 117 ? 31.108 1.344 -60.431 1.00 94.00 117 ASP A C 1
ATOM 866 O O . ASP A 1 117 ? 31.320 0.177 -60.102 1.00 94.00 117 ASP A O 1
ATOM 870 N N . THR A 1 118 ? 31.334 2.359 -59.603 1.00 94.31 118 THR A N 1
ATOM 871 C CA . THR A 1 118 ? 31.772 2.194 -58.218 1.00 94.31 118 THR A CA 1
ATOM 872 C C . THR A 1 118 ? 30.639 2.566 -57.273 1.00 94.31 118 THR A C 1
ATOM 874 O O . THR A 1 118 ? 30.140 3.694 -57.300 1.00 94.31 118 THR A O 1
ATOM 877 N N . VAL A 1 119 ? 30.268 1.618 -56.413 1.00 94.50 119 VAL A N 1
ATOM 878 C CA . VAL A 1 119 ? 29.239 1.772 -55.384 1.00 94.50 119 VAL A CA 1
ATOM 879 C C . VAL A 1 119 ? 29.898 1.812 -54.009 1.00 94.50 119 VAL A C 1
ATOM 881 O O . VAL A 1 119 ? 30.535 0.850 -53.585 1.00 94.50 119 VAL A O 1
ATOM 884 N N . SER A 1 120 ? 29.721 2.924 -53.304 1.00 92.69 120 SER A N 1
ATOM 885 C CA . SER A 1 120 ? 30.224 3.147 -51.949 1.00 92.69 120 SER A CA 1
ATOM 886 C C . SER A 1 120 ? 29.106 2.940 -50.934 1.00 92.69 120 SER A C 1
ATOM 888 O O . SER A 1 120 ? 28.064 3.598 -51.002 1.00 92.69 120 SER A O 1
ATOM 890 N N . LEU A 1 121 ? 29.336 2.045 -49.978 1.00 91.94 121 LEU A N 1
ATOM 891 C CA . LEU A 1 121 ? 28.388 1.651 -48.944 1.00 91.94 121 LEU A CA 1
ATOM 892 C C . LEU A 1 121 ? 28.969 1.924 -47.557 1.00 91.94 121 LEU A C 1
ATOM 894 O O . LEU A 1 121 ? 30.019 1.390 -47.213 1.00 91.94 121 LEU A O 1
ATOM 898 N N . VAL A 1 122 ? 28.254 2.698 -46.743 1.00 91.62 122 VAL A N 1
ATOM 899 C CA . VAL A 1 122 ? 28.596 2.956 -45.340 1.00 91.62 122 VAL A CA 1
ATOM 900 C C . VAL A 1 122 ? 27.630 2.191 -44.44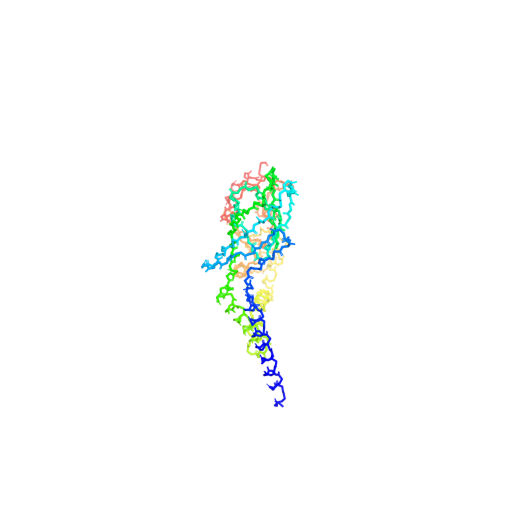5 1.00 91.62 122 VAL A C 1
ATOM 902 O O . VAL A 1 122 ? 26.431 2.477 -44.427 1.00 91.62 122 VAL A O 1
ATOM 905 N N . VAL A 1 123 ? 28.164 1.234 -43.695 1.00 89.00 123 VAL A N 1
ATOM 906 C CA . VAL A 1 123 ? 27.445 0.399 -42.731 1.00 89.00 123 VAL A CA 1
ATOM 907 C C . VAL A 1 123 ? 27.836 0.828 -41.324 1.00 89.00 123 VAL A C 1
ATOM 909 O O . VAL A 1 123 ? 29.018 0.990 -41.030 1.00 89.00 123 VAL A O 1
ATOM 912 N N . VAL A 1 124 ? 26.851 1.014 -40.453 1.00 86.31 124 VAL A N 1
ATOM 913 C CA . VAL A 1 124 ? 27.063 1.385 -39.052 1.00 86.31 124 VAL A CA 1
ATOM 914 C C . VAL A 1 124 ? 26.617 0.222 -38.178 1.00 86.31 124 VAL A C 1
ATOM 916 O O . VAL A 1 124 ? 25.498 -0.281 -38.319 1.00 86.31 124 VAL A O 1
ATOM 919 N N . GLU A 1 125 ? 27.509 -0.224 -37.295 1.00 78.31 125 GLU A N 1
ATOM 920 C CA . GLU A 1 125 ? 27.179 -1.235 -36.294 1.00 78.31 125 GLU A CA 1
ATOM 921 C C . GLU A 1 125 ? 26.066 -0.718 -35.369 1.00 78.31 125 GLU A C 1
ATOM 923 O O . GLU A 1 125 ? 26.074 0.457 -34.983 1.00 78.31 125 GLU A O 1
ATOM 928 N N . PRO A 1 126 ? 25.093 -1.569 -34.995 1.00 72.69 126 PRO A N 1
ATOM 929 C CA . PRO A 1 126 ? 24.079 -1.176 -34.031 1.00 72.69 126 PRO A CA 1
ATOM 930 C C . PRO A 1 126 ? 24.751 -0.813 -32.696 1.00 72.69 126 PRO A C 1
ATOM 932 O O . PRO A 1 126 ? 25.773 -1.408 -32.336 1.00 72.69 126 PRO A O 1
ATOM 935 N N . PRO A 1 127 ? 24.198 0.151 -31.937 1.00 65.94 127 PRO A N 1
ATOM 936 C CA . PRO A 1 127 ? 24.761 0.527 -30.649 1.00 65.94 127 PRO A CA 1
ATOM 937 C C . PRO A 1 127 ? 24.843 -0.715 -29.760 1.00 65.94 127 PRO A C 1
ATOM 939 O O . PRO A 1 127 ? 23.830 -1.364 -29.492 1.00 65.94 127 PRO A O 1
ATOM 942 N N . ARG A 1 128 ? 26.061 -1.065 -29.325 1.00 62.88 128 ARG A N 1
ATOM 943 C CA . ARG A 1 128 ? 26.296 -2.206 -28.436 1.00 62.88 128 ARG A CA 1
ATOM 944 C C . ARG A 1 128 ? 25.397 -2.036 -27.211 1.00 62.88 128 ARG A C 1
ATOM 946 O O . ARG A 1 128 ? 25.515 -1.031 -26.508 1.00 62.88 128 ARG A O 1
ATOM 953 N N . ALA A 1 129 ? 24.493 -2.993 -26.985 1.00 58.91 129 ALA A N 1
ATOM 954 C CA . ALA A 1 129 ? 23.632 -2.995 -25.809 1.00 58.91 129 ALA A CA 1
ATOM 955 C C . ALA A 1 129 ? 24.518 -2.824 -24.571 1.00 58.91 129 ALA A C 1
ATOM 957 O O . ALA A 1 129 ? 25.480 -3.574 -24.381 1.00 58.91 129 ALA A O 1
ATOM 958 N N . ALA A 1 130 ? 24.250 -1.776 -23.791 1.00 56.78 130 ALA A N 1
ATOM 959 C CA . ALA A 1 130 ? 25.011 -1.490 -22.589 1.00 56.78 130 ALA A CA 1
ATOM 960 C C . ALA A 1 130 ? 25.004 -2.741 -21.703 1.00 56.78 130 ALA A C 1
ATOM 962 O O . ALA A 1 130 ? 23.947 -3.331 -21.476 1.00 56.78 130 ALA A O 1
ATOM 963 N N . SER A 1 131 ? 26.177 -3.159 -21.218 1.00 57.28 131 SER A N 1
ATOM 964 C CA . SER A 1 131 ? 26.253 -4.164 -20.155 1.00 57.28 131 SER A CA 1
ATOM 965 C C . SER A 1 131 ? 25.276 -3.764 -19.046 1.00 57.28 131 SER A C 1
ATOM 967 O O . SER A 1 131 ? 25.251 -2.567 -18.722 1.00 57.28 131 SER A O 1
ATOM 969 N N . PRO A 1 132 ? 24.504 -4.700 -18.456 1.00 57.38 132 PRO A N 1
ATOM 970 C CA . PRO A 1 132 ? 23.642 -4.352 -17.338 1.00 57.38 132 PRO A CA 1
ATOM 971 C C . PRO A 1 132 ? 24.503 -3.623 -16.306 1.00 57.38 132 PRO A C 1
ATOM 973 O O . PRO A 1 132 ? 25.624 -4.073 -16.021 1.00 57.38 132 PRO A O 1
ATOM 976 N N . PRO A 1 133 ? 24.064 -2.454 -15.816 1.00 61.81 133 PRO A N 1
ATOM 977 C CA . PRO A 1 133 ? 24.879 -1.666 -14.914 1.00 61.81 133 PRO A CA 1
ATOM 978 C C . PRO A 1 133 ? 25.261 -2.548 -13.724 1.00 61.81 133 PRO A C 1
ATOM 980 O O . PRO A 1 133 ? 24.427 -3.276 -13.190 1.00 61.81 133 PRO A O 1
ATOM 983 N N . VAL A 1 134 ? 26.523 -2.483 -13.290 1.00 64.94 134 VAL A N 1
ATOM 984 C CA . VAL A 1 134 ? 27.070 -3.279 -12.168 1.00 64.94 134 VAL A CA 1
ATOM 985 C C . VAL A 1 134 ? 26.153 -3.241 -10.930 1.00 64.94 134 VAL A C 1
ATOM 987 O O . VAL A 1 134 ? 26.076 -4.207 -10.171 1.00 64.94 134 VAL A O 1
ATOM 990 N N . ALA A 1 135 ? 25.404 -2.147 -10.765 1.00 62.41 135 ALA A N 1
ATOM 991 C CA . ALA A 1 135 ? 24.375 -1.973 -9.749 1.00 62.41 135 ALA A CA 1
ATOM 992 C C . ALA A 1 135 ? 23.255 -3.035 -9.792 1.00 62.41 135 ALA A C 1
ATOM 994 O O . ALA A 1 135 ? 22.896 -3.563 -8.743 1.00 62.41 135 ALA A O 1
ATOM 995 N N . GLU A 1 136 ? 22.725 -3.393 -10.963 1.00 58.66 136 GLU A N 1
ATOM 996 C CA . GLU A 1 136 ? 21.636 -4.376 -11.084 1.00 58.66 136 GLU A CA 1
ATOM 997 C C . GLU A 1 136 ? 22.091 -5.780 -10.674 1.00 58.66 136 GLU A C 1
ATOM 999 O O . GLU A 1 136 ? 21.396 -6.480 -9.932 1.00 58.66 136 GLU A O 1
ATOM 1004 N N . VAL A 1 137 ? 23.305 -6.164 -11.073 1.00 68.56 137 VAL A N 1
ATOM 1005 C CA . VAL A 1 137 ? 23.906 -7.447 -10.685 1.00 68.56 137 VAL A CA 1
ATOM 1006 C C . VAL A 1 137 ? 24.160 -7.492 -9.173 1.00 68.56 137 VAL A C 1
ATOM 1008 O O . VAL A 1 137 ? 23.853 -8.493 -8.523 1.00 68.56 137 VAL A O 1
ATOM 1011 N N . ALA A 1 138 ? 24.656 -6.401 -8.582 1.00 69.44 138 ALA A N 1
ATOM 1012 C CA . ALA A 1 138 ? 24.890 -6.316 -7.140 1.00 69.44 138 ALA A CA 1
ATOM 1013 C C . ALA A 1 138 ? 23.590 -6.445 -6.323 1.00 69.44 138 ALA A C 1
ATOM 1015 O O . ALA A 1 138 ? 23.564 -7.140 -5.302 1.00 69.44 138 ALA A O 1
ATOM 1016 N N . VAL A 1 139 ? 22.498 -5.830 -6.790 1.00 74.56 139 VAL A N 1
ATOM 1017 C CA . VAL A 1 139 ? 21.174 -5.924 -6.154 1.00 74.56 139 VAL A CA 1
ATOM 1018 C C . VAL A 1 139 ? 20.656 -7.364 -6.167 1.00 74.56 139 VAL A C 1
ATOM 1020 O O . VAL A 1 139 ? 20.196 -7.857 -5.134 1.00 74.56 139 VAL A O 1
ATOM 1023 N N . ALA A 1 140 ? 20.779 -8.067 -7.297 1.00 70.94 140 ALA A N 1
ATOM 1024 C CA . ALA A 1 140 ? 20.343 -9.458 -7.407 1.00 70.94 140 ALA A CA 1
ATOM 1025 C C . ALA A 1 140 ? 21.095 -10.379 -6.427 1.00 70.94 140 ALA A C 1
ATOM 1027 O O . ALA A 1 140 ? 20.475 -11.177 -5.718 1.00 70.94 140 ALA A O 1
ATOM 1028 N N . VAL A 1 141 ? 22.420 -10.228 -6.316 1.00 77.31 141 VAL A N 1
ATOM 1029 C CA . VAL A 1 141 ? 23.242 -11.023 -5.385 1.00 77.31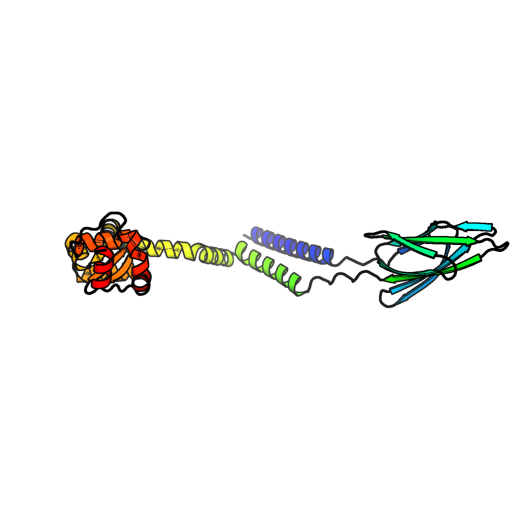 141 VAL A CA 1
ATOM 1030 C C . VAL A 1 141 ? 22.869 -10.738 -3.926 1.00 77.31 141 VAL A C 1
ATOM 1032 O O . VAL A 1 141 ? 22.701 -11.671 -3.135 1.00 77.31 141 VAL A O 1
ATOM 1035 N N . ALA A 1 142 ? 22.680 -9.466 -3.563 1.00 77.19 142 ALA A N 1
ATOM 1036 C CA . ALA A 1 142 ? 22.281 -9.083 -2.210 1.00 77.19 142 ALA A CA 1
ATOM 1037 C C . ALA A 1 142 ? 20.912 -9.670 -1.820 1.00 77.19 142 ALA A C 1
ATOM 1039 O O . ALA A 1 142 ? 20.745 -10.164 -0.701 1.00 77.19 142 ALA A O 1
ATOM 1040 N N . ALA A 1 143 ? 19.948 -9.684 -2.745 1.00 74.38 143 ALA A N 1
ATOM 1041 C CA . ALA A 1 143 ? 18.624 -10.259 -2.514 1.00 74.38 143 ALA A CA 1
ATOM 1042 C C . ALA A 1 143 ? 18.682 -11.775 -2.254 1.00 74.38 143 ALA A C 1
ATOM 1044 O O . ALA A 1 143 ? 18.045 -12.277 -1.321 1.00 74.38 143 ALA A O 1
ATOM 1045 N N . VAL A 1 144 ? 19.490 -12.513 -3.022 1.00 85.44 144 VAL A N 1
ATOM 1046 C CA . VAL A 1 144 ? 19.695 -13.959 -2.818 1.00 85.44 144 VAL A CA 1
ATOM 1047 C C . VAL A 1 144 ? 20.359 -14.238 -1.466 1.00 85.44 144 VAL A C 1
ATOM 1049 O O . VAL A 1 144 ? 19.945 -15.147 -0.740 1.00 85.44 144 VAL A O 1
ATOM 1052 N N . ALA A 1 145 ? 21.349 -13.433 -1.074 1.00 80.19 145 ALA A N 1
ATOM 1053 C CA . ALA A 1 145 ? 21.997 -13.568 0.229 1.00 80.19 145 ALA A CA 1
ATOM 1054 C C . ALA A 1 145 ? 21.020 -13.299 1.391 1.00 80.19 145 ALA A C 1
ATOM 1056 O O . ALA A 1 145 ? 20.953 -14.084 2.342 1.00 80.19 145 ALA A O 1
ATOM 1057 N N . ALA A 1 146 ? 20.216 -12.234 1.299 1.00 80.50 146 ALA A N 1
ATOM 1058 C CA . ALA A 1 146 ? 19.235 -11.870 2.320 1.00 80.50 146 ALA A CA 1
ATOM 1059 C C . ALA A 1 146 ? 18.136 -12.934 2.480 1.00 80.50 146 ALA A C 1
ATOM 1061 O O . ALA A 1 146 ? 17.829 -13.356 3.598 1.00 80.50 146 ALA A O 1
ATOM 1062 N N . THR A 1 147 ? 17.578 -13.422 1.369 1.00 79.06 147 THR A N 1
ATOM 1063 C CA . THR A 1 147 ? 16.559 -14.487 1.379 1.00 79.06 147 THR A CA 1
ATOM 1064 C C . THR A 1 147 ? 17.108 -15.798 1.938 1.00 79.06 147 THR A C 1
ATOM 1066 O O . THR A 1 147 ? 16.457 -16.436 2.770 1.00 79.06 147 THR A O 1
ATOM 1069 N N . SER A 1 148 ? 18.338 -16.168 1.574 1.00 79.25 148 SER A N 1
ATOM 1070 C CA . SER A 1 148 ? 19.021 -17.344 2.124 1.00 79.25 148 SER A CA 1
ATOM 1071 C C . SER A 1 148 ? 19.227 -17.226 3.636 1.00 79.25 148 SER A C 1
ATOM 1073 O O . SER A 1 148 ? 18.952 -18.173 4.376 1.00 79.25 148 SER A O 1
ATOM 1075 N N . TYR A 1 149 ? 19.653 -16.054 4.123 1.00 80.38 149 TYR A N 1
ATOM 1076 C CA . TYR A 1 149 ? 19.812 -15.807 5.557 1.00 80.38 149 TYR A CA 1
ATOM 1077 C C . TYR A 1 149 ? 18.482 -15.953 6.309 1.00 80.38 149 TYR A C 1
ATOM 1079 O O . TYR A 1 149 ? 18.428 -16.658 7.319 1.00 80.38 149 TYR A O 1
ATOM 1087 N N . LEU A 1 150 ? 17.405 -15.338 5.808 1.00 86.62 150 LEU A N 1
ATOM 1088 C CA . LEU A 1 150 ? 16.092 -15.351 6.463 1.00 86.62 150 LEU A CA 1
ATOM 1089 C C . LEU A 1 150 ? 15.432 -16.738 6.483 1.00 86.62 150 LEU A C 1
ATOM 1091 O O . LEU A 1 150 ? 14.715 -17.047 7.432 1.00 86.62 150 LEU A O 1
ATOM 1095 N N . THR A 1 151 ? 15.671 -17.579 5.474 1.00 79.62 151 THR A N 1
ATOM 1096 C CA . THR A 1 151 ? 14.983 -18.877 5.338 1.00 79.62 151 THR A CA 1
ATOM 1097 C C . THR A 1 151 ? 15.773 -20.062 5.897 1.00 79.62 151 THR A C 1
ATOM 1099 O O . THR A 1 151 ? 15.180 -20.970 6.481 1.00 79.62 151 THR A O 1
ATOM 1102 N N . LEU A 1 152 ? 17.106 -20.072 5.762 1.00 83.44 152 LEU A N 1
ATOM 1103 C CA . LEU A 1 152 ? 17.929 -21.254 6.068 1.00 83.44 152 LEU A CA 1
ATOM 1104 C C . LEU A 1 152 ? 18.585 -21.231 7.456 1.00 83.44 152 LEU A C 1
ATOM 1106 O O . LEU A 1 152 ? 19.030 -22.285 7.941 1.00 83.44 152 LEU A O 1
ATOM 1110 N N . THR A 1 153 ? 18.666 -20.056 8.088 1.00 84.31 153 THR A N 1
ATOM 1111 C CA . THR A 1 153 ? 19.249 -19.890 9.427 1.00 84.31 153 THR A CA 1
ATOM 1112 C C . THR A 1 153 ? 18.166 -19.861 10.503 1.00 84.31 153 THR A C 1
ATOM 1114 O O . THR A 1 153 ? 17.068 -19.344 10.295 1.00 84.31 153 THR A O 1
ATOM 1117 N N . GLU A 1 154 ? 18.468 -20.411 11.680 1.00 84.56 154 GLU A N 1
ATOM 1118 C CA . GLU A 1 154 ? 17.525 -20.413 12.805 1.00 84.56 154 GLU A CA 1
ATOM 1119 C C . GLU A 1 154 ? 17.237 -18.989 13.292 1.00 84.56 154 GLU A C 1
ATOM 1121 O O . GLU A 1 154 ? 16.075 -18.617 13.454 1.00 84.56 154 GLU A O 1
ATOM 1126 N N . SER A 1 155 ? 18.282 -18.164 13.419 1.00 84.31 155 SER A N 1
ATOM 1127 C CA . SER A 1 155 ? 18.159 -16.755 13.800 1.00 84.31 155 SER A CA 1
ATOM 1128 C C . SER A 1 155 ? 17.396 -15.927 12.762 1.00 84.31 155 SER A C 1
ATOM 1130 O O . SER A 1 155 ? 16.583 -15.082 13.132 1.00 84.31 155 SER A O 1
ATOM 1132 N N . GLY A 1 156 ? 17.630 -16.162 11.466 1.00 82.81 156 GLY A N 1
ATOM 1133 C CA . GLY A 1 156 ? 16.926 -15.476 10.382 1.00 82.81 156 GLY A CA 1
ATOM 1134 C C . GLY A 1 156 ? 15.435 -15.797 10.377 1.00 82.81 156 GLY A C 1
ATOM 1135 O O . GLY A 1 156 ? 14.611 -14.883 10.356 1.00 82.81 156 GLY A O 1
ATOM 1136 N N . ARG A 1 157 ? 15.080 -17.078 10.520 1.00 86.44 157 ARG A N 1
ATOM 1137 C CA . ARG A 1 157 ? 13.684 -17.525 10.583 1.00 86.44 157 ARG A CA 1
ATOM 1138 C C . ARG A 1 157 ? 12.952 -16.973 11.804 1.00 86.44 157 ARG A C 1
ATOM 1140 O O . ARG A 1 157 ? 11.795 -16.582 11.690 1.00 86.44 157 ARG A O 1
ATOM 1147 N N . GLN A 1 158 ? 13.617 -16.905 12.959 1.00 85.50 158 GLN A N 1
ATOM 1148 C CA . GLN A 1 158 ? 13.037 -16.313 14.167 1.00 85.50 158 GLN A CA 1
ATOM 1149 C C . GLN A 1 158 ? 12.733 -14.821 13.978 1.00 85.50 158 GLN A C 1
ATOM 1151 O O . GLN A 1 158 ? 11.645 -14.370 14.332 1.00 85.50 158 GLN A O 1
ATOM 1156 N N . LYS A 1 159 ? 13.658 -14.059 13.380 1.00 84.06 159 LYS A N 1
ATOM 1157 C CA . LYS A 1 159 ? 13.445 -12.635 13.070 1.00 84.06 159 LYS A CA 1
ATOM 1158 C C . LYS A 1 159 ? 12.328 -12.432 12.047 1.00 84.06 159 LYS A C 1
ATOM 1160 O O . LYS A 1 159 ? 11.499 -11.549 12.237 1.00 84.06 159 LYS A O 1
ATOM 1165 N N . LEU A 1 160 ? 12.279 -13.265 11.006 1.00 84.44 160 LEU A N 1
ATOM 1166 C CA . LEU A 1 160 ? 11.215 -13.237 10.002 1.00 84.44 160 LEU A CA 1
ATOM 1167 C C . LEU A 1 160 ? 9.848 -13.510 10.640 1.00 84.44 160 LEU A C 1
ATOM 1169 O O . LEU A 1 160 ? 8.910 -12.747 10.431 1.00 84.44 160 LEU A O 1
ATOM 1173 N N . PHE A 1 161 ? 9.744 -14.555 11.464 1.00 84.19 161 PHE A N 1
ATOM 1174 C CA . PHE A 1 161 ? 8.510 -14.876 12.174 1.00 84.19 161 PHE A CA 1
ATOM 1175 C C . PHE A 1 161 ? 8.090 -13.743 13.116 1.00 84.19 161 PHE A C 1
ATOM 1177 O O . PHE A 1 161 ? 6.927 -13.351 13.102 1.00 84.19 161 PHE A O 1
ATOM 1184 N N . ALA A 1 162 ? 9.016 -13.171 13.890 1.00 80.50 162 ALA A N 1
ATOM 1185 C CA . ALA A 1 162 ? 8.725 -12.040 14.772 1.00 80.50 162 ALA A CA 1
ATOM 1186 C C . ALA A 1 162 ? 8.226 -10.812 13.992 1.00 80.50 162 ALA A C 1
ATOM 1188 O O . ALA A 1 162 ? 7.225 -10.214 14.372 1.00 80.50 162 ALA A O 1
ATOM 1189 N N . ALA A 1 163 ? 8.867 -10.470 12.872 1.00 82.12 163 ALA A N 1
ATOM 1190 C CA . ALA A 1 163 ? 8.451 -9.351 12.031 1.00 82.12 163 ALA A CA 1
ATOM 1191 C C . ALA A 1 163 ? 7.057 -9.568 11.414 1.00 82.12 163 ALA A C 1
ATOM 1193 O O . ALA A 1 163 ? 6.229 -8.660 11.431 1.00 82.12 163 ALA A O 1
ATOM 1194 N N . LEU A 1 164 ? 6.775 -10.775 10.914 1.00 82.00 164 LEU A N 1
ATOM 1195 C CA . LEU A 1 164 ? 5.486 -11.103 10.294 1.00 82.00 164 LEU A CA 1
ATOM 1196 C C . LEU A 1 164 ? 4.350 -11.249 11.317 1.00 82.00 164 LEU A C 1
ATOM 1198 O O . LEU A 1 164 ? 3.205 -10.912 11.024 1.00 82.00 164 LEU A O 1
ATOM 1202 N N . SER A 1 165 ? 4.654 -11.738 12.521 1.00 81.19 165 SER A N 1
ATOM 1203 C CA . SER A 1 165 ? 3.671 -11.933 13.595 1.00 81.19 165 SER A CA 1
ATOM 1204 C C . SER A 1 165 ? 3.438 -10.690 14.448 1.00 81.19 165 SER A C 1
ATOM 1206 O O . SER A 1 165 ? 2.406 -10.619 15.109 1.00 81.19 165 SER A O 1
ATOM 1208 N N . ALA A 1 166 ? 4.328 -9.693 14.420 1.00 76.81 166 ALA A N 1
ATOM 1209 C CA . ALA A 1 166 ? 4.220 -8.496 15.253 1.00 76.81 166 ALA A CA 1
ATOM 1210 C C . ALA A 1 166 ? 2.871 -7.756 15.128 1.00 76.81 166 ALA A C 1
ATOM 1212 O O . ALA A 1 166 ? 2.300 -7.438 16.173 1.00 76.81 166 ALA A O 1
ATOM 1213 N N . PRO A 1 167 ? 2.294 -7.526 13.927 1.00 74.19 167 PRO A N 1
ATOM 1214 C CA . PRO A 1 167 ? 0.983 -6.888 13.820 1.00 74.19 167 PRO A CA 1
ATOM 1215 C C . PRO A 1 167 ? -0.112 -7.716 14.496 1.00 74.19 167 PRO A C 1
ATOM 1217 O O . PRO A 1 167 ? -0.892 -7.190 15.284 1.00 74.19 167 PRO A O 1
ATOM 1220 N N . VAL A 1 168 ? -0.147 -9.028 14.246 1.00 75.50 168 VAL A N 1
ATOM 1221 C CA . VAL A 1 168 ? -1.158 -9.928 14.819 1.00 75.50 168 VAL A CA 1
ATOM 1222 C C . VAL A 1 168 ? -0.991 -10.035 16.333 1.00 75.50 168 VAL A C 1
ATOM 1224 O O . VAL A 1 168 ? -1.970 -9.896 17.058 1.00 75.50 168 VAL A O 1
ATOM 1227 N N . ALA A 1 169 ? 0.237 -10.199 16.825 1.00 71.88 169 ALA A N 1
ATOM 1228 C CA . ALA A 1 169 ? 0.548 -10.225 18.250 1.00 71.88 169 ALA A CA 1
ATOM 1229 C C . ALA A 1 169 ? 0.129 -8.918 18.941 1.00 71.88 169 ALA A C 1
ATOM 1231 O O . ALA A 1 169 ? -0.491 -8.954 20.003 1.00 71.88 169 ALA A O 1
ATOM 1232 N N . TYR A 1 170 ? 0.379 -7.769 18.305 1.00 74.69 170 TYR A N 1
ATOM 1233 C CA . TYR A 1 170 ? -0.097 -6.469 18.773 1.00 74.69 170 TYR A CA 1
ATOM 1234 C C . TYR A 1 170 ? -1.633 -6.408 18.833 1.00 74.69 170 TYR A C 1
ATOM 1236 O O . TYR A 1 170 ? -2.192 -5.993 19.849 1.00 74.69 170 TYR A O 1
ATOM 1244 N N . TYR A 1 171 ? -2.338 -6.864 17.791 1.00 69.94 171 TYR A N 1
ATOM 1245 C CA . TYR A 1 171 ? -3.806 -6.906 17.778 1.00 69.94 171 TYR A CA 1
ATOM 1246 C C . TYR A 1 171 ? -4.394 -7.865 18.827 1.00 69.94 171 TYR A C 1
ATOM 1248 O O . TYR A 1 171 ? -5.414 -7.539 19.439 1.00 69.94 171 TYR A O 1
ATOM 1256 N N . VAL A 1 172 ? -3.767 -9.022 19.058 1.00 71.31 172 VAL A N 1
ATOM 1257 C CA . VAL A 1 172 ? -4.199 -10.014 20.056 1.00 71.31 172 VAL A CA 1
ATOM 1258 C C . VAL A 1 172 ? -3.990 -9.480 21.474 1.00 71.31 172 VAL A C 1
ATOM 1260 O O . VAL A 1 172 ? -4.952 -9.423 22.239 1.00 71.31 172 VAL A O 1
ATOM 1263 N N . ALA A 1 173 ? -2.797 -8.968 21.794 1.00 68.19 173 ALA A N 1
ATOM 1264 C CA . ALA A 1 173 ? -2.510 -8.363 23.098 1.00 68.19 173 ALA A CA 1
ATOM 1265 C C . ALA A 1 173 ? -3.468 -7.196 23.412 1.00 68.19 173 ALA A C 1
ATOM 1267 O O . ALA A 1 173 ? -4.014 -7.088 24.511 1.00 68.19 173 ALA A O 1
ATOM 1268 N N . LYS A 1 174 ? -3.771 -6.370 22.401 1.00 67.38 174 LYS A N 1
ATOM 1269 C CA . LYS A 1 174 ? -4.740 -5.269 22.494 1.00 67.38 174 LYS A CA 1
ATOM 1270 C C . LYS A 1 174 ? -6.174 -5.730 22.803 1.00 67.38 174 LYS A C 1
ATOM 1272 O O . LYS A 1 174 ? -6.948 -4.959 23.380 1.00 67.38 174 LYS A O 1
ATOM 1277 N N . ARG A 1 175 ? -6.575 -6.943 22.403 1.00 66.75 175 ARG A N 1
ATOM 1278 C CA . ARG A 1 175 ? -7.877 -7.533 22.772 1.00 66.75 175 ARG A CA 1
ATOM 1279 C C . ARG A 1 175 ? -7.863 -8.115 24.178 1.00 66.75 175 ARG A C 1
ATOM 1281 O O . ARG A 1 175 ? -8.804 -7.862 24.930 1.00 66.75 175 ARG A O 1
ATOM 1288 N N . GLU A 1 176 ? -6.809 -8.837 24.544 1.00 65.00 176 GLU A N 1
ATOM 1289 C CA . GLU A 1 176 ? -6.675 -9.432 25.878 1.00 65.00 176 GLU A CA 1
ATOM 1290 C C . GLU A 1 176 ? -6.751 -8.377 26.985 1.00 65.00 176 GLU A C 1
ATOM 1292 O O . GLU A 1 176 ? -7.476 -8.557 27.962 1.00 65.00 176 GLU A O 1
ATOM 1297 N N . ASP A 1 177 ? -6.102 -7.226 26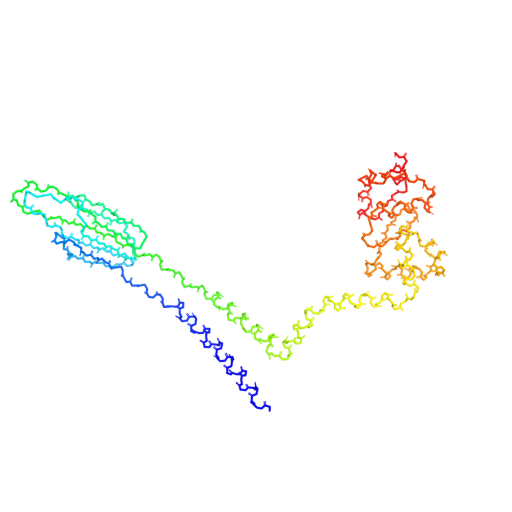.803 1.00 68.81 177 ASP A N 1
ATOM 1298 C CA . ASP A 1 177 ? -6.115 -6.156 27.802 1.00 68.81 177 ASP A CA 1
ATOM 1299 C C . ASP A 1 177 ? -7.509 -5.585 28.090 1.00 68.81 177 ASP A C 1
ATOM 1301 O O . ASP A 1 177 ? -7.747 -5.086 29.195 1.00 68.81 177 ASP A O 1
ATOM 1305 N N . VAL A 1 178 ? -8.443 -5.643 27.133 1.00 66.75 178 VAL A N 1
ATOM 1306 C CA . VAL A 1 178 ? -9.842 -5.252 27.367 1.00 66.75 178 VAL A CA 1
ATOM 1307 C C . VAL A 1 178 ? -10.588 -6.319 28.157 1.00 66.75 178 VAL A C 1
ATOM 1309 O O . VAL A 1 178 ? -11.327 -5.972 29.079 1.00 66.75 178 VAL A O 1
ATOM 1312 N N . LEU A 1 179 ? -10.368 -7.594 27.827 1.00 72.75 179 LEU A N 1
ATOM 1313 C CA . LEU A 1 179 ? -11.047 -8.737 28.443 1.00 72.75 179 LEU A CA 1
ATOM 1314 C C . LEU A 1 179 ? -10.605 -8.999 29.891 1.00 72.75 179 LEU A C 1
ATOM 1316 O O . LEU A 1 179 ? -11.336 -9.636 30.639 1.00 72.75 179 LEU A O 1
ATOM 1320 N N . ARG A 1 180 ? -9.465 -8.450 30.328 1.00 77.50 180 ARG A N 1
ATOM 1321 C CA . ARG A 1 180 ? -8.972 -8.558 31.717 1.00 77.50 180 ARG A CA 1
ATOM 1322 C C . ARG A 1 180 ? -9.851 -7.876 32.775 1.00 77.50 180 ARG A C 1
ATOM 1324 O O . ARG A 1 180 ? -9.582 -8.024 33.961 1.00 77.50 180 ARG A O 1
ATOM 1331 N N . SER A 1 181 ? -10.859 -7.088 32.391 1.00 87.50 181 SER A N 1
ATOM 1332 C CA . SER A 1 181 ? -11.724 -6.374 33.338 1.00 87.50 181 SER A CA 1
ATOM 1333 C C . SER A 1 181 ? -13.195 -6.494 32.959 1.00 87.50 181 SER A C 1
ATOM 1335 O O . SER A 1 181 ? -13.647 -5.874 31.996 1.00 87.50 181 SER A O 1
ATOM 1337 N N . GLU A 1 182 ? -13.964 -7.205 33.784 1.00 90.25 182 GLU A N 1
ATOM 1338 C CA . GLU A 1 182 ? -15.414 -7.373 33.611 1.00 90.25 182 GLU A CA 1
ATOM 1339 C C . GLU A 1 182 ? -16.154 -6.031 33.512 1.00 90.25 182 GLU A C 1
ATOM 1341 O O . GLU A 1 182 ? -17.027 -5.856 32.665 1.00 90.25 182 GLU A O 1
ATOM 1346 N N . LYS A 1 183 ? -15.764 -5.038 34.325 1.00 93.75 183 LYS A N 1
ATOM 1347 C CA . LYS A 1 183 ? -16.344 -3.683 34.291 1.00 93.75 183 LYS A CA 1
ATOM 1348 C C . LYS A 1 183 ? -16.114 -2.997 32.945 1.00 93.75 183 LYS A C 1
ATOM 1350 O O . LYS A 1 183 ? -17.005 -2.328 32.429 1.00 93.75 183 LYS A O 1
ATOM 1355 N N . ARG A 1 184 ? -14.933 -3.178 32.349 1.00 93.94 184 ARG A N 1
ATOM 1356 C CA . ARG A 1 184 ? -14.592 -2.596 31.046 1.00 93.94 184 ARG A CA 1
ATOM 1357 C C . ARG A 1 184 ? -15.355 -3.266 29.909 1.00 93.94 184 ARG A C 1
ATOM 1359 O O . ARG A 1 184 ? -15.844 -2.562 29.028 1.00 93.94 184 ARG A O 1
ATOM 1366 N N . VAL A 1 185 ? -15.481 -4.593 29.957 1.00 93.44 185 VAL A N 1
ATOM 1367 C CA . VAL A 1 185 ? -16.316 -5.361 29.022 1.00 93.44 185 VAL A CA 1
ATOM 1368 C C . VAL A 1 185 ? -17.765 -4.883 29.112 1.00 93.44 185 VAL A C 1
ATOM 1370 O O . VAL A 1 185 ? -18.325 -4.480 28.096 1.00 93.44 185 VAL A O 1
ATOM 1373 N N . ARG A 1 186 ? -18.314 -4.774 30.328 1.00 95.25 186 ARG A N 1
ATOM 1374 C CA . ARG A 1 186 ? -19.672 -4.270 30.578 1.00 95.25 186 ARG A CA 1
ATOM 1375 C C . ARG A 1 186 ? -19.894 -2.859 30.025 1.00 95.25 186 ARG A C 1
ATOM 1377 O O . ARG A 1 186 ? -20.896 -2.612 29.360 1.00 95.25 186 ARG A O 1
ATOM 1384 N N . ILE A 1 187 ? -18.961 -1.931 30.261 1.00 96.44 187 ILE A N 1
ATOM 1385 C CA . ILE A 1 187 ? -19.029 -0.561 29.717 1.00 96.44 187 ILE A CA 1
ATOM 1386 C C . ILE A 1 187 ? -19.017 -0.577 28.182 1.00 96.44 187 ILE A C 1
ATOM 1388 O O . ILE A 1 187 ? -19.797 0.137 27.550 1.00 96.44 187 ILE A O 1
ATOM 1392 N N . LEU A 1 188 ? -18.144 -1.383 27.573 1.00 95.25 188 LEU A N 1
ATOM 1393 C CA . LEU A 1 188 ? -18.032 -1.468 26.119 1.00 95.25 188 LEU A CA 1
ATOM 1394 C C . LEU A 1 188 ? -19.284 -2.088 25.483 1.00 95.25 188 LEU A C 1
ATOM 1396 O O . LEU A 1 188 ? -19.761 -1.588 24.467 1.00 95.25 188 LEU A O 1
ATOM 1400 N N . GLU A 1 189 ? -19.833 -3.151 26.068 1.00 95.12 189 GLU A N 1
ATOM 1401 C CA . GLU A 1 189 ? -21.088 -3.772 25.627 1.00 95.12 189 GLU A CA 1
ATOM 1402 C C . GLU A 1 189 ? -22.266 -2.809 25.745 1.00 95.12 189 GLU A C 1
ATOM 1404 O O . GLU A 1 189 ? -23.032 -2.657 24.790 1.00 95.12 189 GLU A O 1
ATOM 1409 N N . TYR A 1 190 ? -22.352 -2.081 26.860 1.00 96.94 190 TYR A N 1
ATOM 1410 C CA . TYR A 1 190 ? -23.348 -1.033 27.039 1.00 96.94 190 TYR A CA 1
ATOM 1411 C C . TYR A 1 190 ? -23.254 0.030 25.935 1.00 96.94 190 TYR A C 1
ATOM 1413 O O . TYR A 1 190 ? -24.271 0.371 25.333 1.00 96.94 190 TYR A O 1
ATOM 1421 N N . LEU A 1 191 ? -22.048 0.510 25.607 1.00 96.75 191 LEU A N 1
ATOM 1422 C CA . LEU A 1 191 ? -21.836 1.503 24.545 1.00 96.75 191 LEU A CA 1
ATOM 1423 C C . LEU A 1 191 ? -22.125 0.970 23.136 1.00 96.75 191 LEU A C 1
ATOM 1425 O O . LEU A 1 191 ? -22.530 1.745 22.273 1.00 96.75 191 LEU A O 1
ATOM 1429 N N . LYS A 1 192 ? -21.947 -0.331 22.883 1.00 95.50 192 LYS A N 1
ATOM 1430 C CA . LYS A 1 192 ? -22.346 -0.956 21.607 1.00 95.50 192 LYS A CA 1
ATOM 1431 C C . LYS A 1 192 ? -23.861 -0.938 21.411 1.00 95.50 192 LYS A C 1
ATOM 1433 O O . LYS A 1 192 ? -24.330 -0.746 20.291 1.00 95.50 192 LYS A O 1
ATOM 1438 N N . GLN A 1 193 ? -24.611 -1.135 22.490 1.00 95.50 193 GLN A N 1
ATOM 1439 C CA . GLN A 1 193 ? -26.074 -1.115 22.472 1.00 95.50 193 GLN A CA 1
ATOM 1440 C C . GLN A 1 193 ? -26.628 0.317 22.529 1.00 95.50 193 GLN A C 1
ATOM 1442 O O . GLN A 1 193 ? -27.629 0.619 21.888 1.00 95.50 193 GLN A O 1
ATOM 1447 N N . ASN A 1 194 ? -25.950 1.206 23.258 1.00 96.00 194 ASN A N 1
ATOM 1448 C CA . ASN A 1 194 ? -26.356 2.583 23.526 1.00 96.00 194 ASN A CA 1
ATOM 1449 C C . ASN A 1 194 ? -25.227 3.563 23.157 1.00 96.00 194 ASN A C 1
ATOM 1451 O O . ASN A 1 194 ? -24.632 4.177 24.051 1.00 96.00 194 ASN A O 1
ATOM 1455 N N . PRO A 1 195 ? -24.889 3.707 21.864 1.00 96.44 195 PRO A N 1
ATOM 1456 C CA . PRO A 1 195 ? -23.831 4.616 21.454 1.00 96.44 195 PRO A CA 1
ATOM 1457 C C . PRO A 1 195 ? -24.255 6.065 21.727 1.00 96.44 195 PRO A C 1
ATOM 1459 O O . PRO A 1 195 ? -25.434 6.395 21.650 1.00 96.44 195 PRO A O 1
ATOM 1462 N N . GLY A 1 196 ? -23.311 6.942 22.061 1.00 95.81 196 GLY A N 1
ATOM 1463 C CA . GLY A 1 196 ? -23.632 8.338 22.358 1.00 95.81 196 GLY A CA 1
ATOM 1464 C C . GLY A 1 196 ? -24.083 8.572 23.804 1.00 95.81 196 GLY A C 1
ATOM 1465 O O . GLY A 1 196 ? -24.915 9.436 24.069 1.00 95.81 196 GLY A O 1
ATOM 1466 N N . ALA A 1 197 ? -23.556 7.811 24.764 1.00 97.31 197 ALA A N 1
ATOM 1467 C CA . ALA A 1 197 ? -23.907 7.958 26.176 1.00 97.31 197 ALA A CA 1
ATOM 1468 C C . ALA A 1 197 ? -22.936 8.887 26.924 1.00 97.31 197 ALA A C 1
ATOM 1470 O O . ALA A 1 197 ? -21.727 8.881 26.677 1.00 97.31 197 ALA A O 1
ATOM 1471 N N . SER A 1 198 ? -23.450 9.660 27.886 1.00 96.62 198 SER A N 1
ATOM 1472 C CA . SER A 1 198 ? -22.607 10.422 28.812 1.00 96.62 198 SER A CA 1
ATOM 1473 C C . SER A 1 198 ? -21.993 9.524 29.892 1.00 96.62 198 SER A C 1
ATOM 1475 O O . SER A 1 198 ? -22.542 8.475 30.230 1.00 96.62 198 SER A O 1
ATOM 1477 N N . MET A 1 199 ? -20.895 9.959 30.524 1.00 94.31 199 MET A N 1
ATOM 1478 C CA . MET A 1 199 ? -20.302 9.220 31.659 1.00 94.31 199 MET A CA 1
ATOM 1479 C C . MET A 1 199 ? -21.298 8.987 32.799 1.00 94.31 199 MET A C 1
ATOM 1481 O O . MET A 1 199 ? -21.286 7.927 33.418 1.00 94.31 199 MET A O 1
ATOM 1485 N N . ARG A 1 200 ? -22.186 9.958 33.060 1.00 94.81 200 ARG A N 1
ATOM 1486 C CA . ARG A 1 200 ? -23.220 9.839 34.099 1.00 94.81 200 ARG A CA 1
ATOM 1487 C C . ARG A 1 200 ? -24.200 8.721 33.773 1.00 94.81 200 ARG A C 1
ATOM 1489 O O . ARG A 1 200 ? -24.508 7.913 34.643 1.00 94.81 200 ARG A O 1
ATOM 1496 N N . ARG A 1 201 ? -24.653 8.652 32.521 1.00 96.12 201 ARG A N 1
ATOM 1497 C CA . ARG A 1 201 ? -25.547 7.592 32.064 1.00 96.12 201 ARG A CA 1
ATOM 1498 C C . ARG A 1 201 ? -24.846 6.237 32.067 1.00 96.12 201 ARG A C 1
ATOM 1500 O O . ARG A 1 201 ? -25.396 5.297 32.614 1.00 96.12 201 ARG A O 1
ATOM 1507 N N . ILE A 1 202 ? -23.615 6.146 31.563 1.00 97.44 202 ILE A N 1
ATOM 1508 C CA . ILE A 1 202 ? -22.829 4.901 31.608 1.00 97.44 202 ILE A CA 1
ATOM 1509 C C . ILE A 1 202 ? -22.701 4.406 33.053 1.00 97.44 202 ILE A C 1
ATOM 1511 O O . ILE A 1 202 ? -22.987 3.246 33.322 1.00 97.44 202 ILE A O 1
ATOM 1515 N N . SER A 1 203 ? -22.332 5.279 33.994 1.00 97.19 203 SER A N 1
ATOM 1516 C CA . SER A 1 203 ? -22.215 4.926 35.414 1.00 97.19 203 SER A CA 1
ATOM 1517 C C . SER A 1 203 ? -23.532 4.407 35.993 1.00 97.19 203 SER A C 1
ATOM 1519 O O . SER A 1 203 ? -23.555 3.333 36.589 1.00 97.19 203 SER A O 1
ATOM 1521 N N . ARG A 1 204 ? -24.640 5.116 35.744 1.00 96.69 204 ARG A N 1
ATOM 1522 C CA . ARG A 1 204 ? -25.970 4.732 36.230 1.00 96.69 204 ARG A CA 1
ATOM 1523 C C . ARG A 1 204 ? -26.441 3.388 35.669 1.00 96.69 204 ARG A C 1
ATOM 1525 O O . ARG A 1 204 ? -26.887 2.549 36.437 1.00 96.69 204 ARG A O 1
ATOM 1532 N N . GLU A 1 205 ? -26.335 3.184 34.357 1.00 96.69 205 GLU A N 1
ATOM 1533 C CA . GLU A 1 205 ? -26.884 1.990 33.695 1.00 96.69 205 GLU A CA 1
ATOM 1534 C C . GLU A 1 205 ? -25.987 0.749 33.858 1.00 96.69 205 GLU A C 1
ATOM 1536 O O . GLU A 1 205 ? -26.470 -0.377 33.829 1.00 96.69 205 GLU A O 1
ATOM 1541 N N . THR A 1 206 ? -24.671 0.923 34.035 1.00 96.00 206 THR A N 1
ATOM 1542 C CA . THR A 1 206 ? -23.739 -0.213 34.211 1.00 96.00 206 THR A CA 1
ATOM 1543 C C . THR A 1 206 ? -23.500 -0.592 35.676 1.00 96.00 206 THR A C 1
ATOM 1545 O O . THR A 1 206 ? -22.909 -1.645 35.949 1.00 96.00 206 THR A O 1
ATOM 1548 N N . GLY A 1 207 ? -23.912 0.270 36.614 1.00 95.81 207 GLY A N 1
ATOM 1549 C CA . GLY A 1 207 ? -23.631 0.142 38.047 1.00 95.81 207 GLY A CA 1
ATOM 1550 C C . GLY A 1 207 ? -22.157 0.352 38.417 1.00 95.81 207 GLY A C 1
ATOM 1551 O O . GLY A 1 207 ? -21.760 0.071 39.545 1.00 95.81 207 GLY A O 1
ATOM 1552 N N . VAL A 1 208 ? -21.323 0.811 37.479 1.00 95.88 208 VAL A N 1
ATOM 1553 C CA . VAL A 1 208 ? -19.906 1.112 37.723 1.00 95.88 208 VAL A CA 1
ATOM 1554 C C . VAL A 1 208 ? -19.785 2.532 38.270 1.00 95.88 208 VAL A C 1
ATOM 1556 O O . VAL A 1 208 ? -20.429 3.457 37.768 1.00 95.88 208 VAL A O 1
ATOM 1559 N N . SER A 1 209 ? -18.953 2.728 39.295 1.00 96.56 209 SER A N 1
ATOM 1560 C CA . SER A 1 209 ? -18.784 4.047 39.913 1.00 96.56 209 SER A CA 1
ATOM 1561 C C . SER A 1 209 ? -18.250 5.079 38.912 1.00 96.56 209 SER A C 1
ATOM 1563 O O . SER A 1 209 ? -17.522 4.747 37.976 1.00 96.56 209 SER A O 1
ATOM 1565 N N . PHE A 1 210 ? -18.596 6.354 39.099 1.00 94.62 210 PHE A N 1
ATOM 1566 C CA . PHE A 1 210 ? -18.249 7.411 38.143 1.00 94.62 210 PHE A CA 1
ATOM 1567 C C . PHE A 1 210 ? -16.733 7.518 37.884 1.00 94.62 210 PHE A C 1
ATOM 1569 O O . PHE A 1 210 ? -16.311 7.636 36.733 1.00 94.62 210 PHE A O 1
ATOM 1576 N N . GLY A 1 211 ? -15.911 7.414 38.936 1.00 94.81 211 GLY A N 1
ATOM 1577 C CA . GLY A 1 211 ? -14.447 7.430 38.818 1.00 94.81 211 GLY A CA 1
ATOM 1578 C C . GLY A 1 211 ? -13.893 6.219 38.061 1.00 94.81 211 GLY A C 1
ATOM 1579 O O . GLY A 1 211 ? -13.010 6.363 37.217 1.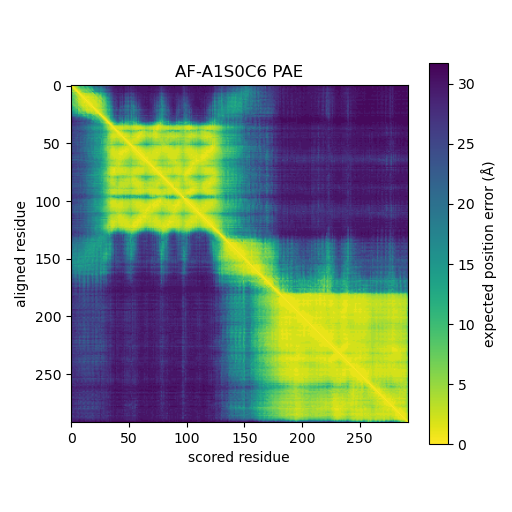00 94.81 211 GLY A O 1
ATOM 1580 N N . GLU A 1 212 ? -14.460 5.030 38.283 1.00 95.19 212 GLU A N 1
ATOM 1581 C CA . GLU A 1 212 ? -14.076 3.822 37.545 1.00 95.19 212 GLU A CA 1
ATOM 1582 C C . GLU A 1 212 ? -14.509 3.878 36.078 1.00 95.19 212 GLU A C 1
ATOM 1584 O O . GLU A 1 212 ? -13.755 3.452 35.205 1.00 95.19 212 GLU A O 1
ATOM 1589 N N . VAL A 1 213 ? -15.686 4.439 35.779 1.00 96.81 213 VAL A N 1
ATOM 1590 C CA . VAL A 1 213 ? -16.123 4.681 34.397 1.00 96.81 213 VAL A CA 1
ATOM 1591 C C . VAL A 1 213 ? -15.130 5.588 33.680 1.00 96.81 213 VAL A C 1
ATOM 1593 O O . VAL A 1 213 ? -14.699 5.253 32.580 1.00 96.81 213 VAL A O 1
ATOM 1596 N N . GLN A 1 214 ? -14.719 6.698 34.300 1.00 95.81 214 GLN A N 1
ATOM 1597 C CA . GLN A 1 214 ? -13.718 7.599 33.724 1.00 95.81 214 GLN A CA 1
ATOM 1598 C C . GLN A 1 214 ? -12.397 6.869 33.445 1.00 95.81 214 GLN A C 1
ATOM 1600 O O . GLN A 1 214 ? -11.851 6.978 32.344 1.00 95.81 214 GLN A O 1
ATOM 1605 N N . TRP A 1 215 ? -11.909 6.087 34.410 1.00 94.44 215 TRP A N 1
ATOM 1606 C CA . TRP A 1 215 ? -10.701 5.282 34.244 1.00 94.44 215 TRP A CA 1
ATOM 1607 C C . TRP A 1 215 ? -10.833 4.286 33.082 1.00 94.44 215 TRP A C 1
ATOM 1609 O O . TRP A 1 215 ? -10.023 4.288 32.152 1.00 94.44 215 TRP A O 1
ATOM 1619 N N . HIS A 1 216 ? -11.882 3.465 33.079 1.00 95.19 216 HIS A N 1
ATOM 1620 C CA . HIS A 1 216 ? -12.094 2.446 32.055 1.00 95.19 216 HIS A CA 1
ATOM 1621 C C . HIS A 1 216 ? -12.313 3.034 30.659 1.00 95.19 216 HIS A C 1
ATOM 1623 O O . HIS A 1 216 ? -11.779 2.488 29.692 1.00 95.19 216 HIS A O 1
ATOM 1629 N N . LEU A 1 217 ? -13.032 4.154 30.542 1.00 95.94 217 LEU A N 1
ATOM 1630 C CA . LEU A 1 217 ? -13.202 4.863 29.275 1.00 95.94 217 LEU A CA 1
ATOM 1631 C C . LEU A 1 217 ? -11.881 5.422 28.756 1.00 95.94 217 LEU A C 1
ATOM 1633 O O . LEU A 1 217 ? -11.628 5.303 27.564 1.00 95.94 217 LEU A O 1
ATOM 1637 N N . SER A 1 218 ? -11.009 5.948 29.624 1.00 94.38 218 SER A N 1
ATOM 1638 C CA . SER A 1 218 ? -9.692 6.433 29.190 1.00 94.38 218 SER A CA 1
ATOM 1639 C C . SER A 1 218 ? -8.827 5.312 28.599 1.00 94.38 218 SER A C 1
ATOM 1641 O O . SER A 1 218 ? -8.166 5.503 27.578 1.00 94.38 218 SER A O 1
ATOM 1643 N N . ILE A 1 219 ? -8.886 4.104 29.178 1.00 91.94 219 ILE A N 1
ATOM 1644 C CA . ILE A 1 219 ? -8.199 2.938 28.616 1.00 91.94 219 ILE A CA 1
ATOM 1645 C C . ILE A 1 219 ? -8.851 2.512 27.298 1.00 91.94 219 ILE A C 1
ATOM 1647 O O . ILE A 1 219 ? -8.140 2.273 26.326 1.00 91.94 219 ILE A O 1
ATOM 1651 N N . LEU A 1 220 ? -10.182 2.413 27.243 1.00 93.38 220 LEU A N 1
ATOM 1652 C CA . LEU A 1 220 ? -10.898 2.033 26.021 1.00 93.38 220 LEU A CA 1
ATOM 1653 C C . LEU A 1 220 ? -10.653 3.026 24.874 1.00 93.38 220 LEU A C 1
ATOM 1655 O O . LEU A 1 220 ? -10.532 2.595 23.729 1.00 93.38 220 LEU A O 1
ATOM 1659 N N . GLU A 1 221 ? -10.545 4.322 25.173 1.00 93.75 221 GLU A N 1
ATOM 1660 C CA . GLU A 1 221 ? -10.225 5.383 24.212 1.00 93.75 221 GLU A CA 1
ATOM 1661 C C . GLU A 1 221 ? -8.777 5.263 23.729 1.00 93.75 221 GLU A C 1
ATOM 1663 O O . GLU A 1 221 ? -8.535 5.255 22.524 1.00 93.75 221 GLU A O 1
ATOM 1668 N N . ARG A 1 222 ? -7.812 5.064 24.640 1.00 90.50 222 ARG A N 1
ATOM 1669 C CA . ARG A 1 222 ? -6.399 4.836 24.283 1.00 90.50 222 ARG A CA 1
ATOM 1670 C C . ARG A 1 222 ? -6.210 3.581 23.433 1.00 90.50 222 ARG A C 1
ATOM 1672 O O . ARG A 1 222 ? -5.381 3.555 22.529 1.00 90.50 222 ARG A O 1
ATOM 1679 N N . LEU A 1 223 ? -6.990 2.540 23.708 1.00 89.81 223 LEU A N 1
ATOM 1680 C CA . LEU A 1 223 ? -7.033 1.325 22.901 1.00 89.81 223 LEU A CA 1
ATOM 1681 C C . LEU A 1 223 ? -7.910 1.493 21.641 1.00 89.81 223 LEU A C 1
ATOM 1683 O O . LEU A 1 223 ? -8.000 0.577 20.833 1.00 89.81 223 LEU A O 1
ATOM 1687 N N . GLY A 1 224 ? -8.541 2.644 21.415 1.00 91.88 224 GLY A N 1
ATOM 1688 C CA . GLY A 1 224 ? -9.308 2.937 20.203 1.00 91.88 224 GLY A CA 1
ATOM 1689 C C . GLY A 1 224 ? -10.601 2.132 20.042 1.00 91.88 224 GLY A C 1
ATOM 1690 O O . GLY A 1 224 ? -11.094 2.018 18.923 1.00 91.88 224 GLY A O 1
ATOM 1691 N N . TYR A 1 225 ? -11.160 1.570 21.117 1.00 93.06 225 TYR A N 1
ATOM 1692 C CA . TYR A 1 225 ? -12.473 0.906 21.087 1.00 93.06 225 TYR A CA 1
ATOM 1693 C C . TYR A 1 225 ? -13.633 1.895 21.172 1.00 93.06 225 TYR A C 1
ATOM 1695 O O . TYR A 1 225 ? -14.724 1.606 20.683 1.00 93.06 225 TYR A O 1
ATOM 1703 N N . VAL A 1 226 ? -13.402 3.043 21.808 1.00 95.81 226 VAL A N 1
ATOM 1704 C CA . VAL A 1 226 ? -14.384 4.117 21.947 1.00 95.81 226 VAL A CA 1
ATOM 1705 C C . VAL A 1 226 ? -13.761 5.444 21.545 1.00 95.81 226 VAL A C 1
ATOM 1707 O O . VAL A 1 226 ? -12.553 5.644 21.658 1.00 95.81 226 VAL A O 1
ATOM 1710 N N . GLN A 1 227 ? -14.606 6.362 21.108 1.00 96.31 227 GLN A N 1
ATOM 1711 C CA . GLN A 1 227 ? -14.276 7.755 20.861 1.00 96.31 227 GLN A CA 1
ATOM 1712 C C . GLN A 1 227 ? -15.151 8.636 21.750 1.00 96.31 227 GLN A C 1
ATOM 1714 O O . GLN A 1 227 ? -16.173 8.189 22.281 1.00 96.31 227 GLN A O 1
ATOM 1719 N N . ARG A 1 228 ? -14.736 9.893 21.920 1.00 96.06 228 ARG A N 1
ATOM 1720 C CA . ARG A 1 228 ? -15.502 10.897 22.656 1.00 96.06 228 ARG A CA 1
ATOM 1721 C C . ARG A 1 228 ? -15.678 12.168 21.846 1.00 96.06 228 ARG A C 1
ATOM 1723 O O . ARG A 1 228 ? -14.770 12.572 21.123 1.00 96.06 228 ARG A O 1
ATOM 1730 N N . VAL A 1 229 ? -16.824 12.809 22.025 1.00 96.50 229 VAL A N 1
ATOM 1731 C CA . VAL A 1 229 ? -17.149 14.133 21.485 1.00 96.50 229 VAL A CA 1
ATOM 1732 C C . VAL A 1 229 ? -17.730 14.975 22.614 1.00 96.50 229 VAL A C 1
ATOM 1734 O O . VAL A 1 229 ? -18.471 14.476 23.466 1.00 96.50 229 VAL A O 1
ATOM 1737 N N . ARG A 1 230 ? -17.372 16.259 22.650 1.00 96.25 230 ARG A N 1
ATOM 1738 C CA . ARG A 1 230 ? -17.959 17.213 23.588 1.00 96.25 230 ARG A CA 1
ATOM 1739 C C . ARG A 1 230 ? -19.167 17.876 22.941 1.00 96.25 230 ARG A C 1
ATOM 1741 O O . ARG A 1 230 ? -19.033 18.475 21.884 1.00 96.25 230 ARG A O 1
ATOM 1748 N N . ILE A 1 231 ? -20.324 17.799 23.591 1.00 95.19 231 ILE A N 1
ATOM 1749 C CA . ILE A 1 231 ? -21.551 18.466 23.149 1.00 95.19 231 ILE A CA 1
ATOM 1750 C C . ILE A 1 231 ? -22.015 19.414 24.252 1.00 95.19 231 ILE A C 1
ATOM 1752 O O . ILE A 1 231 ? -22.595 18.992 25.254 1.00 95.19 231 ILE A O 1
ATOM 1756 N N . GLY A 1 232 ? -21.702 20.703 24.115 1.00 92.00 232 GLY A N 1
ATOM 1757 C CA . GLY A 1 232 ? -21.889 21.690 25.184 1.00 92.00 232 GLY A CA 1
ATOM 1758 C C . GLY A 1 232 ? -21.226 21.260 26.505 1.00 92.00 232 GLY A C 1
ATOM 1759 O O . GLY A 1 232 ? -19.999 21.182 26.611 1.00 92.00 232 GLY A O 1
ATOM 1760 N N . LYS A 1 233 ? -22.046 20.971 27.527 1.00 91.00 233 LYS A N 1
ATOM 1761 C CA . LYS A 1 233 ? -21.595 20.482 28.847 1.00 91.00 233 LYS A CA 1
ATOM 1762 C C . LYS A 1 233 ? -21.398 18.963 28.927 1.00 91.00 233 LYS A C 1
ATOM 1764 O O . LYS A 1 233 ? -20.899 18.471 29.937 1.00 91.00 233 LYS A O 1
ATOM 1769 N N . TYR A 1 234 ? -21.831 18.217 27.914 1.00 93.94 234 TYR A N 1
ATOM 1770 C CA . TYR A 1 234 ? -21.786 16.761 27.903 1.00 93.94 234 TYR A CA 1
ATOM 1771 C C . TYR A 1 234 ? -20.487 16.272 27.265 1.00 93.94 234 TYR A C 1
ATOM 1773 O O . TYR A 1 234 ? -20.093 16.742 26.200 1.00 93.94 234 TYR A O 1
ATOM 1781 N N . THR A 1 235 ? -19.852 15.284 27.890 1.00 95.12 235 THR A N 1
ATOM 1782 C CA . THR A 1 235 ? -18.832 14.456 27.236 1.00 95.12 235 THR A CA 1
ATOM 1783 C C . THR A 1 235 ? -19.483 13.131 26.888 1.00 95.12 235 THR A C 1
ATOM 1785 O O . THR A 1 235 ? -19.891 12.384 27.783 1.00 95.12 235 THR A O 1
ATOM 1788 N N . VAL A 1 236 ? -19.607 12.881 25.593 1.00 96.12 236 VAL A N 1
ATOM 1789 C CA . VAL A 1 236 ? -20.371 11.778 25.023 1.00 96.12 236 VAL A CA 1
ATOM 1790 C C . VAL A 1 236 ? -19.404 10.749 24.465 1.00 96.12 236 VAL A C 1
ATOM 1792 O O . VAL A 1 236 ? -18.477 11.118 23.749 1.00 96.12 236 VAL A O 1
ATOM 1795 N N . TYR A 1 237 ? -19.616 9.476 24.790 1.00 97.75 237 TYR A N 1
ATOM 1796 C CA . TYR A 1 237 ? -18.790 8.364 24.329 1.00 97.75 237 TYR A CA 1
ATOM 1797 C C . TYR A 1 237 ? -19.581 7.452 23.392 1.00 97.75 237 TYR A C 1
ATOM 1799 O O . TYR A 1 237 ? -20.777 7.220 23.584 1.00 97.75 237 TYR A O 1
ATOM 1807 N N . TYR A 1 238 ? -18.906 6.913 22.383 1.00 97.25 238 TYR A N 1
ATOM 1808 C CA . TYR A 1 238 ? -19.477 5.976 21.417 1.00 97.25 238 TYR A CA 1
ATOM 1809 C C . TYR A 1 238 ? -18.405 4.997 20.916 1.00 97.25 238 TYR A C 1
ATOM 1811 O O . TYR A 1 238 ? -17.218 5.322 20.960 1.00 97.25 238 TYR A O 1
ATOM 1819 N N . PRO A 1 239 ? -18.778 3.786 20.465 1.00 96.56 239 PRO A N 1
ATOM 1820 C CA . PRO A 1 239 ? -17.816 2.843 19.904 1.00 96.56 239 PRO A CA 1
ATOM 1821 C C . PRO A 1 239 ? -17.189 3.366 18.606 1.00 96.56 239 PRO A C 1
ATOM 1823 O O . PRO A 1 239 ? -17.869 3.967 17.773 1.00 96.56 239 PRO A O 1
ATOM 1826 N N . THR A 1 240 ? -15.901 3.096 18.408 1.00 94.88 240 THR A N 1
ATOM 1827 C CA . THR A 1 240 ? -15.192 3.450 17.170 1.00 94.88 240 THR A CA 1
ATOM 1828 C C . THR A 1 240 ? -15.828 2.754 15.965 1.00 94.88 240 THR A C 1
ATOM 1830 O O . THR A 1 240 ? -16.121 1.560 16.020 1.00 94.88 240 THR A O 1
ATOM 1833 N N . GLY A 1 241 ? -16.014 3.491 14.868 1.00 93.69 241 GLY A N 1
ATOM 1834 C CA . GLY A 1 241 ? -16.620 2.977 13.634 1.00 93.69 241 GLY A CA 1
ATOM 1835 C C . GLY A 1 241 ? -18.151 3.004 13.619 1.00 93.69 241 GLY A C 1
ATOM 1836 O O . GLY A 1 241 ? -18.750 2.588 12.632 1.00 93.69 241 GLY A O 1
ATOM 1837 N N . VAL A 1 242 ? -18.798 3.497 14.681 1.00 93.81 242 VAL A N 1
ATOM 1838 C CA . VAL A 1 242 ? -20.240 3.774 14.663 1.00 93.81 242 VAL A CA 1
ATOM 1839 C C . VAL A 1 242 ? -20.486 5.106 13.942 1.00 93.81 242 VAL A C 1
ATOM 1841 O O . VAL A 1 242 ? -19.863 6.102 14.315 1.00 93.81 242 VAL A O 1
ATOM 1844 N N . PRO A 1 243 ? -21.384 5.144 12.941 1.00 93.62 243 PRO A N 1
ATOM 1845 C CA . PRO A 1 243 ? -21.645 6.344 12.151 1.00 93.62 243 PRO A CA 1
ATOM 1846 C C . PRO A 1 243 ? -22.340 7.430 12.994 1.00 93.62 243 PRO A C 1
ATOM 1848 O O . PRO A 1 243 ? -22.993 7.130 14.005 1.00 93.62 243 PRO A O 1
ATOM 1851 N N . ALA A 1 244 ? -22.139 8.697 12.623 1.00 93.19 244 ALA A N 1
ATOM 1852 C CA . ALA A 1 244 ? -22.482 9.851 13.454 1.00 93.19 244 ALA A CA 1
ATOM 1853 C C . ALA A 1 244 ? -23.984 9.989 13.709 1.00 93.19 244 ALA A C 1
ATOM 1855 O O . ALA A 1 244 ? -24.396 10.225 14.843 1.00 93.19 244 ALA A O 1
ATOM 1856 N N . GLU A 1 245 ? -24.792 9.725 12.689 1.00 91.94 245 GLU A N 1
ATOM 1857 C CA . GLU A 1 245 ? -26.251 9.662 12.705 1.00 91.94 245 GLU A CA 1
ATOM 1858 C C . GLU A 1 245 ? -26.747 8.782 13.852 1.00 91.94 245 GLU A C 1
ATOM 1860 O O . GLU A 1 245 ? -27.655 9.152 14.593 1.00 91.94 245 GLU A O 1
ATOM 1865 N N . ARG A 1 246 ? -26.125 7.612 14.041 1.00 92.94 246 ARG A N 1
ATOM 1866 C CA . ARG A 1 246 ? -26.594 6.624 15.013 1.00 92.94 246 ARG A CA 1
ATOM 1867 C C . ARG A 1 246 ? -26.328 7.063 16.447 1.00 92.94 246 ARG A C 1
ATOM 1869 O O . ARG A 1 246 ? -27.219 6.977 17.293 1.00 92.94 246 ARG A O 1
ATOM 1876 N N . TRP A 1 247 ? -25.104 7.490 16.750 1.00 95.12 247 TRP A N 1
ATOM 1877 C CA . TRP A 1 247 ? -24.753 7.849 18.124 1.00 95.12 247 TRP A CA 1
ATOM 1878 C C . TRP A 1 247 ? -25.280 9.236 18.513 1.00 95.12 247 TRP A C 1
ATOM 1880 O O . TRP A 1 247 ? -25.662 9.424 19.669 1.00 95.12 247 TRP A O 1
ATOM 1890 N N . LEU A 1 248 ? -25.384 10.181 17.568 1.00 94.62 248 LEU A N 1
ATOM 1891 C CA . LEU A 1 248 ? -26.024 11.480 17.804 1.00 94.62 248 LEU A CA 1
ATOM 1892 C C . LEU A 1 248 ? -27.525 11.335 18.055 1.00 94.62 248 LEU A C 1
ATOM 1894 O O . LEU A 1 248 ? -28.029 11.989 18.966 1.00 94.62 248 LEU A O 1
ATOM 1898 N N . ALA A 1 249 ? -28.223 10.459 17.322 1.00 92.81 249 ALA A N 1
ATOM 1899 C CA . ALA A 1 249 ? -29.643 10.179 17.560 1.00 92.81 249 ALA A CA 1
ATOM 1900 C C . ALA A 1 249 ? -29.866 9.664 18.984 1.00 92.81 249 ALA A C 1
ATOM 1902 O O . ALA A 1 249 ? -30.633 10.239 19.755 1.00 92.81 249 ALA A O 1
ATOM 1903 N N . CYS A 1 250 ? -29.121 8.621 19.365 1.00 93.00 250 CYS A N 1
ATOM 1904 C CA . CYS A 1 250 ? -29.197 8.044 20.702 1.00 93.00 250 CYS A CA 1
ATOM 1905 C C . CYS A 1 250 ? -28.869 9.064 21.801 1.00 93.00 250 CYS A C 1
ATOM 1907 O O . CYS A 1 250 ? -29.526 9.057 22.844 1.00 93.00 250 CYS A O 1
ATOM 1909 N N . PHE A 1 251 ? -27.886 9.942 21.585 1.00 95.12 251 PHE A N 1
ATOM 1910 C CA . PHE A 1 251 ? -27.584 11.032 22.511 1.00 95.12 251 PHE A CA 1
ATOM 1911 C C . PHE A 1 251 ? -28.754 12.021 22.622 1.00 95.12 251 PHE A C 1
ATOM 1913 O O . PHE A 1 251 ? -29.234 12.287 23.725 1.00 95.12 251 PHE A O 1
ATOM 1920 N N . ALA A 1 252 ? -29.24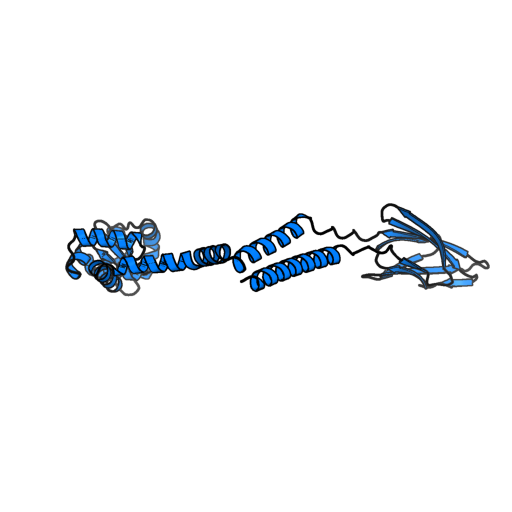0 12.543 21.495 1.00 93.50 252 ALA A N 1
ATOM 1921 C CA . ALA A 1 252 ? -30.303 13.542 21.455 1.00 93.50 252 ALA A CA 1
ATOM 1922 C C . ALA A 1 252 ? -31.590 13.040 22.129 1.00 93.50 252 ALA A C 1
ATOM 1924 O O . ALA A 1 252 ? -32.181 13.743 22.948 1.00 93.50 252 ALA A O 1
ATOM 1925 N N . GLU A 1 253 ? -31.982 11.797 21.866 1.00 92.19 253 GLU A N 1
ATOM 1926 C CA . GLU A 1 253 ? -33.185 11.211 22.455 1.00 92.19 253 GLU A CA 1
ATOM 1927 C C . GLU A 1 253 ? -33.031 10.931 23.948 1.00 92.19 253 GLU A C 1
ATOM 1929 O O . GLU A 1 253 ? -33.916 11.241 24.744 1.00 92.19 253 GLU A O 1
ATOM 1934 N N . ARG A 1 254 ? -31.906 10.338 24.355 1.00 92.12 254 ARG A N 1
ATOM 1935 C CA . ARG A 1 254 ? -31.767 9.776 25.706 1.00 92.12 254 ARG A CA 1
ATOM 1936 C C . ARG A 1 254 ? -31.183 10.743 26.729 1.00 92.12 254 ARG A C 1
ATOM 1938 O O . ARG A 1 254 ? -31.387 10.534 27.921 1.00 92.12 254 ARG A O 1
ATOM 1945 N N . GLU A 1 255 ? -30.429 11.745 26.290 1.00 91.62 255 GLU A N 1
ATOM 1946 C CA . GLU A 1 255 ? -29.778 12.724 27.173 1.00 91.62 255 GLU A CA 1
ATOM 1947 C C . GLU A 1 255 ? -30.418 14.110 27.068 1.00 91.62 255 GLU A C 1
ATOM 1949 O O . GLU A 1 255 ? -30.456 14.834 28.064 1.00 91.62 255 GLU A O 1
ATOM 1954 N N . LEU A 1 256 ? -30.931 14.484 25.888 1.00 91.31 256 LEU A N 1
ATOM 1955 C CA . LEU A 1 256 ? -31.602 15.773 25.678 1.00 91.31 256 LEU A CA 1
ATOM 1956 C C . LEU A 1 256 ? -33.134 15.667 25.651 1.00 91.31 256 LEU A C 1
ATOM 1958 O O . LEU A 1 256 ? -33.797 16.698 25.736 1.00 91.31 256 LEU A O 1
ATOM 1962 N N . GLY A 1 257 ? -33.699 14.459 25.539 1.00 89.56 257 GLY A N 1
ATOM 1963 C CA . GLY A 1 257 ? -35.149 14.253 25.445 1.00 89.56 257 GLY A CA 1
ATOM 1964 C C . GLY A 1 257 ? -35.761 14.740 24.127 1.00 89.56 257 GLY A C 1
ATOM 1965 O O . GLY A 1 257 ? -36.967 14.971 24.059 1.00 89.56 257 GLY A O 1
ATOM 1966 N N . LEU A 1 258 ? -34.944 14.936 23.089 1.00 89.19 258 LEU A N 1
ATOM 1967 C CA . LEU A 1 258 ? -35.402 15.391 21.777 1.00 89.19 258 LEU A CA 1
ATOM 1968 C C . LEU A 1 258 ? -35.996 14.219 20.993 1.00 89.19 258 LEU A C 1
ATOM 1970 O O . LEU A 1 258 ? -35.442 13.127 21.000 1.00 89.19 258 LEU A O 1
ATOM 1974 N N . LYS A 1 259 ? -37.099 14.439 20.273 1.00 87.50 259 LYS A N 1
ATOM 1975 C CA . LYS A 1 259 ? -37.646 13.437 19.347 1.00 87.50 259 LYS A CA 1
ATOM 1976 C C . LYS A 1 259 ? -36.994 13.612 17.978 1.00 87.50 259 LYS A C 1
ATOM 1978 O O . LYS A 1 259 ? -37.272 14.601 17.304 1.00 87.50 259 LYS A O 1
ATOM 1983 N N . VAL A 1 260 ? -36.148 12.669 17.568 1.00 87.50 260 VAL A N 1
ATOM 1984 C CA . VAL A 1 260 ? -35.458 12.720 16.272 1.00 87.50 260 VAL A CA 1
ATOM 1985 C C . VAL A 1 260 ? -36.290 11.979 15.223 1.00 87.50 260 VAL A C 1
ATOM 1987 O O . VAL A 1 260 ? -36.632 10.812 15.397 1.00 87.50 260 VAL A O 1
ATOM 1990 N N . LY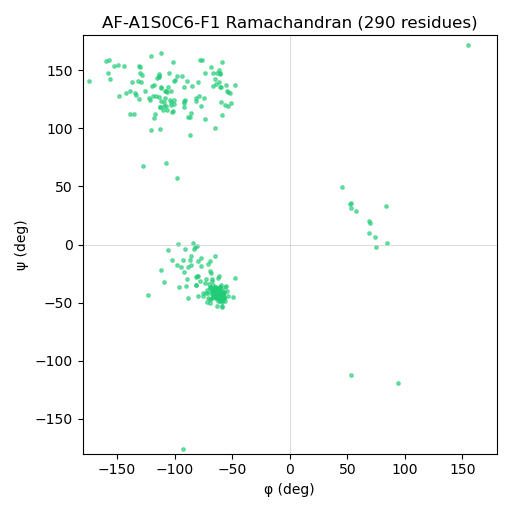S A 1 261 ? -36.653 12.654 14.125 1.00 86.44 261 LYS A N 1
ATOM 1991 C CA . LYS A 1 261 ? -37.345 12.001 13.000 1.00 86.44 261 LYS A CA 1
ATOM 1992 C C . LYS A 1 261 ? -36.363 11.121 12.204 1.00 86.44 261 LYS A C 1
ATOM 1994 O O . LYS A 1 261 ? -35.196 11.503 12.070 1.00 86.44 261 LYS A O 1
ATOM 1999 N N . PRO A 1 262 ? -36.813 9.999 11.610 1.00 80.75 262 PRO A N 1
ATOM 2000 C CA . PRO A 1 262 ? -35.984 9.210 10.697 1.00 80.75 262 PRO A CA 1
ATOM 2001 C C . PRO A 1 262 ? -35.434 10.080 9.555 1.00 80.75 262 PRO A C 1
ATOM 2003 O O . PRO A 1 262 ? -36.178 10.863 8.966 1.00 80.75 262 PRO A O 1
ATOM 2006 N N . GLY A 1 263 ? -34.132 9.982 9.271 1.00 82.38 263 GLY A N 1
ATOM 2007 C CA . GLY A 1 263 ? -33.461 10.752 8.212 1.00 82.38 263 GLY A CA 1
ATOM 2008 C C . GLY A 1 263 ? -33.202 12.236 8.519 1.00 82.38 263 GLY A C 1
ATOM 2009 O O . GLY A 1 263 ? -32.586 12.920 7.705 1.00 82.38 263 GLY A O 1
ATOM 2010 N N . ALA A 1 264 ? -33.621 12.762 9.679 1.00 86.69 264 ALA A N 1
ATOM 2011 C CA . ALA A 1 264 ? -33.330 14.152 10.054 1.00 86.69 264 ALA A CA 1
ATOM 2012 C C . ALA A 1 264 ? -31.823 14.381 10.258 1.00 86.69 264 ALA A C 1
ATOM 2014 O O . ALA A 1 264 ? -31.268 15.357 9.764 1.00 86.69 264 ALA A O 1
ATOM 2015 N N . LEU A 1 265 ? -31.146 13.440 10.925 1.00 87.44 265 LEU A N 1
ATOM 2016 C CA . LEU A 1 265 ? -29.703 13.530 11.160 1.00 87.44 265 LEU A CA 1
ATOM 2017 C C . LEU A 1 265 ? -28.879 13.387 9.884 1.00 87.44 265 LEU A C 1
ATOM 2019 O O . LEU A 1 265 ? -27.903 14.106 9.742 1.00 87.44 265 LEU A O 1
ATOM 2023 N N . GLU A 1 266 ? -29.290 12.542 8.939 1.00 88.38 266 GLU A N 1
ATOM 2024 C CA . GLU A 1 266 ? -28.599 12.406 7.646 1.00 88.38 266 GLU A CA 1
ATOM 2025 C C . GLU A 1 266 ? -28.557 13.741 6.889 1.00 88.38 266 GLU A C 1
ATOM 2027 O O . GLU A 1 266 ? -27.524 14.118 6.347 1.00 88.38 266 GLU A O 1
ATOM 2032 N N . LYS A 1 267 ? -29.655 14.508 6.918 1.00 88.62 267 LYS A N 1
ATOM 2033 C CA . LYS A 1 267 ? -29.721 15.847 6.308 1.00 88.62 267 LYS A CA 1
ATOM 2034 C C . LYS A 1 267 ? -28.938 16.900 7.087 1.00 88.62 267 LYS A C 1
ATOM 2036 O O . LYS A 1 267 ? -28.467 17.870 6.502 1.00 88.62 267 LYS A O 1
ATOM 2041 N N . ALA A 1 268 ? -28.838 16.725 8.399 1.00 88.00 268 ALA A N 1
ATOM 2042 C CA . ALA A 1 268 ? -28.216 17.681 9.297 1.00 88.00 268 ALA A CA 1
ATOM 2043 C C . ALA A 1 268 ? -26.704 17.465 9.469 1.00 88.00 268 ALA A C 1
ATOM 2045 O O . ALA A 1 268 ? -26.001 18.374 9.894 1.00 88.00 268 ALA A O 1
ATOM 2046 N N . LEU A 1 269 ? -26.179 16.283 9.146 1.00 89.94 269 LEU A N 1
ATOM 2047 C CA . LEU A 1 269 ? -24.760 15.983 9.318 1.00 89.94 269 LEU A CA 1
ATOM 2048 C C . LEU A 1 269 ? -23.810 16.895 8.541 1.00 89.94 269 LEU A C 1
ATOM 2050 O O . LEU A 1 269 ? -22.832 17.308 9.162 1.00 89.94 269 LEU A O 1
ATOM 2054 N N . PRO A 1 270 ? -24.079 17.282 7.277 1.00 91.94 270 PRO A N 1
ATOM 2055 C CA . PRO A 1 270 ? -23.203 18.196 6.547 1.00 91.94 270 PRO A CA 1
ATOM 2056 C C . PRO A 1 270 ? -22.963 19.523 7.280 1.00 91.94 270 PRO A C 1
ATOM 2058 O O . PRO A 1 270 ? -21.854 20.046 7.266 1.00 91.94 270 PRO A O 1
ATOM 2061 N N . SER A 1 271 ? -23.966 20.054 7.995 1.00 89.75 271 SER A N 1
ATOM 2062 C CA . SER A 1 271 ? -23.804 21.284 8.790 1.00 89.75 271 SER A CA 1
ATOM 2063 C C . SER A 1 271 ? -23.059 21.064 10.113 1.00 89.75 271 SER A C 1
ATOM 2065 O O . SER A 1 271 ? -22.658 22.026 10.767 1.00 89.75 271 SER A O 1
ATOM 2067 N N . LEU A 1 272 ? -22.853 19.804 10.510 1.00 91.00 272 LEU A N 1
ATOM 2068 C CA . LEU A 1 272 ? -22.130 19.397 11.713 1.00 91.00 272 LEU A CA 1
ATOM 2069 C C . LEU A 1 272 ? -20.733 18.821 11.429 1.00 91.00 272 LEU A C 1
ATOM 2071 O O . LEU A 1 272 ? -20.007 18.539 12.384 1.00 91.00 272 LEU A O 1
ATOM 2075 N N . GLU A 1 273 ? -20.335 18.653 10.165 1.00 90.00 273 GLU A N 1
ATOM 2076 C CA . GLU A 1 273 ? -19.063 18.023 9.780 1.00 90.00 273 GLU A CA 1
ATOM 2077 C C . GLU A 1 273 ? -17.846 18.721 10.393 1.00 90.00 273 GLU A C 1
ATOM 2079 O O . GLU A 1 273 ? -16.982 18.059 10.975 1.00 90.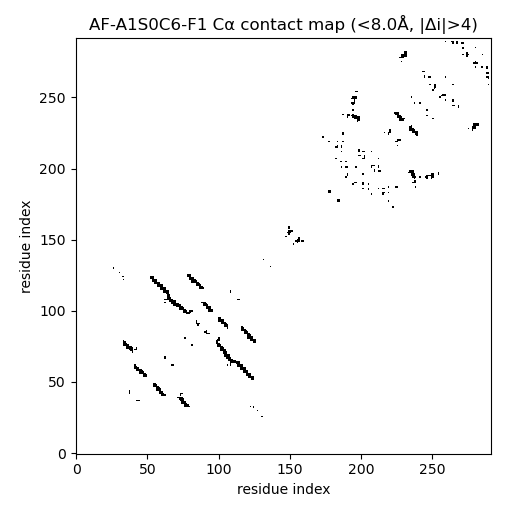00 273 GLU A O 1
ATOM 2084 N N . GLU A 1 274 ? -17.806 20.054 10.345 1.00 90.62 274 GLU A N 1
ATOM 2085 C CA . GLU A 1 274 ? -16.712 20.838 10.926 1.00 90.62 274 GLU A CA 1
ATOM 2086 C C . GLU A 1 274 ? -16.610 20.609 12.444 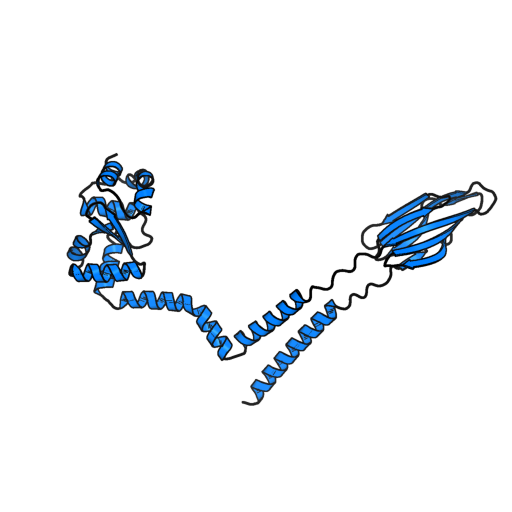1.00 90.62 274 GLU A C 1
ATOM 2088 O O . GLU A 1 274 ? -15.543 20.307 12.983 1.00 90.62 274 GLU A O 1
ATOM 2093 N N . TYR A 1 275 ? -17.744 20.635 13.146 1.00 91.81 275 TYR A N 1
ATOM 2094 C CA . TYR A 1 275 ? -17.804 20.379 14.585 1.00 91.81 275 TYR A CA 1
ATOM 2095 C C . TYR A 1 275 ? -17.393 18.947 14.955 1.00 91.81 275 TYR A C 1
ATOM 2097 O O . TYR A 1 275 ? -16.738 18.717 15.979 1.00 91.81 275 TYR A O 1
ATOM 2105 N N . LEU A 1 276 ? -17.756 17.970 14.122 1.00 91.69 276 LEU A N 1
ATOM 2106 C CA . LEU A 1 276 ? -17.371 16.571 14.289 1.00 91.69 276 LEU A CA 1
ATOM 2107 C C . LEU A 1 276 ? -15.866 16.373 14.094 1.00 91.69 276 LEU A C 1
ATOM 2109 O O . LEU A 1 276 ? -15.257 15.640 14.880 1.00 91.69 276 LEU A O 1
ATOM 2113 N N . ALA A 1 277 ? -15.255 17.073 13.134 1.00 90.50 277 ALA A N 1
ATOM 2114 C CA . ALA A 1 277 ? -13.811 17.054 12.916 1.00 90.50 277 ALA A CA 1
ATOM 2115 C C . ALA A 1 277 ? -13.044 17.539 14.159 1.00 90.50 277 ALA A C 1
ATOM 2117 O O . ALA A 1 277 ? -12.090 16.892 14.597 1.00 90.50 277 ALA A O 1
ATOM 2118 N N . PHE A 1 278 ? -13.522 18.607 14.807 1.00 92.75 278 PHE A N 1
ATOM 2119 C CA . PHE A 1 278 ? -12.948 19.114 16.059 1.00 92.75 278 PHE A CA 1
ATOM 2120 C C . PHE A 1 278 ? -13.419 18.371 17.318 1.00 92.75 278 PHE A C 1
ATOM 2122 O O . PHE A 1 278 ? -12.965 18.674 18.425 1.00 92.75 278 PHE A O 1
ATOM 2129 N N . ARG A 1 279 ? -14.317 17.385 17.179 1.00 91.75 279 ARG A N 1
ATOM 2130 C CA . ARG A 1 279 ? -14.959 16.648 18.283 1.00 91.75 279 ARG A CA 1
ATOM 2131 C C . ARG A 1 279 ? -15.626 17.562 19.316 1.00 91.75 279 ARG A C 1
ATOM 2133 O O . ARG A 1 279 ? -15.694 17.221 20.504 1.00 91.75 279 ARG A O 1
ATOM 2140 N N . GLN A 1 280 ? -16.132 18.708 18.873 1.00 94.69 280 GLN A N 1
ATOM 2141 C CA . GLN A 1 280 ? -16.800 19.697 19.710 1.00 94.69 280 GLN A CA 1
ATOM 2142 C C . GLN A 1 280 ? -18.017 20.253 18.984 1.00 94.69 280 GLN A C 1
ATOM 2144 O O . GLN A 1 280 ? -17.880 20.978 18.009 1.00 94.69 280 GLN A O 1
ATOM 2149 N N . ILE A 1 281 ? -19.206 19.949 19.498 1.00 94.25 281 ILE A N 1
ATOM 2150 C CA . ILE A 1 281 ? -20.477 20.403 18.939 1.00 94.25 281 ILE A CA 1
ATOM 2151 C C . ILE A 1 281 ? -21.131 21.373 19.935 1.00 94.25 281 ILE A C 1
ATOM 2153 O O . ILE A 1 281 ? -21.439 20.984 21.070 1.00 94.25 281 ILE A O 1
ATOM 2157 N N . PRO A 1 282 ? -21.364 22.641 19.562 1.00 93.81 282 PRO A N 1
ATOM 2158 C CA . PRO A 1 282 ? -22.192 23.538 20.356 1.00 93.81 282 PRO A CA 1
ATOM 2159 C C . PRO A 1 282 ? -23.605 22.962 20.508 1.00 93.81 282 PRO A C 1
ATOM 2161 O O . PRO A 1 282 ? -24.199 22.493 19.538 1.00 93.81 282 PRO A O 1
ATOM 2164 N N . LEU A 1 283 ? -24.172 23.004 21.719 1.00 91.12 283 LEU A N 1
ATOM 2165 C CA . LEU A 1 283 ? -25.504 22.432 21.960 1.00 91.12 283 LEU A CA 1
ATOM 2166 C C . LEU A 1 283 ? -26.583 23.113 21.101 1.00 91.12 283 LEU A C 1
ATOM 2168 O O . LEU A 1 283 ? -27.483 22.436 20.613 1.00 91.12 283 LEU A O 1
ATOM 2172 N N . GLU A 1 284 ? -26.465 24.425 20.884 1.00 90.69 284 GLU A N 1
ATOM 2173 C CA . GLU A 1 284 ? -27.407 25.171 20.043 1.00 90.69 284 GLU A CA 1
ATOM 2174 C C . GLU A 1 284 ? -27.269 24.832 18.559 1.00 90.69 284 GLU A C 1
ATOM 2176 O O . GLU A 1 284 ? -28.277 24.741 17.867 1.00 90.69 284 GLU A O 1
ATOM 2181 N N . ALA A 1 285 ? -26.053 24.545 18.082 1.00 90.12 285 ALA A N 1
ATOM 2182 C CA . ALA A 1 285 ? -25.848 24.066 16.716 1.00 90.12 285 ALA A CA 1
ATOM 2183 C C . ALA A 1 285 ? -26.549 22.717 16.507 1.00 90.12 285 ALA A C 1
ATOM 2185 O O . ALA A 1 285 ? -27.278 22.548 15.535 1.00 90.12 285 ALA A O 1
ATOM 2186 N N . LEU A 1 286 ? -26.423 21.791 17.467 1.00 89.81 286 LEU A N 1
ATOM 2187 C CA . LEU A 1 286 ? -27.124 20.506 17.419 1.00 89.81 286 LEU A CA 1
ATOM 2188 C C . LEU A 1 286 ? -28.652 20.668 17.485 1.00 89.81 286 LEU A C 1
ATOM 2190 O O . LEU A 1 286 ? -29.376 19.972 16.780 1.00 89.81 286 LEU A O 1
ATOM 2194 N N . ARG A 1 287 ? -29.161 21.574 18.327 1.00 88.81 287 ARG A N 1
ATOM 2195 C CA . ARG A 1 287 ? -30.604 21.846 18.425 1.00 88.81 287 ARG A CA 1
ATOM 2196 C C . ARG A 1 287 ? -31.161 22.472 17.155 1.00 88.81 287 ARG A C 1
ATOM 2198 O O . ARG A 1 287 ? -32.216 22.045 16.709 1.00 88.81 287 ARG A O 1
ATOM 2205 N N . SER A 1 288 ? -30.448 23.433 16.574 1.00 87.50 288 SER A N 1
ATOM 2206 C CA . SER A 1 288 ? -30.801 24.049 15.294 1.00 87.50 288 SER A CA 1
ATOM 2207 C C . SER A 1 288 ? -30.848 22.996 14.183 1.00 87.50 288 SER A C 1
ATOM 2209 O O . SER A 1 288 ? -31.851 22.858 13.486 1.00 87.50 288 SER A O 1
ATOM 2211 N N . ALA A 1 289 ? -29.812 22.158 14.118 1.00 86.06 289 ALA A N 1
ATOM 2212 C CA . ALA A 1 289 ? -29.684 21.058 13.170 1.00 86.06 289 ALA A CA 1
ATOM 2213 C C . ALA A 1 289 ? -30.820 20.016 13.272 1.00 86.06 289 ALA A C 1
ATOM 2215 O O . ALA A 1 289 ? -31.234 19.465 12.259 1.00 86.06 289 ALA A O 1
ATOM 2216 N N . LEU A 1 290 ? -31.339 19.750 14.477 1.00 81.69 290 LEU A N 1
ATOM 2217 C CA . LEU A 1 290 ? -32.416 18.775 14.719 1.00 81.69 290 LEU A CA 1
ATOM 2218 C C . LEU A 1 290 ? -33.832 19.375 14.746 1.00 81.69 290 LEU A C 1
ATOM 2220 O O . LEU A 1 290 ? -34.806 18.629 14.663 1.00 81.69 290 LEU A O 1
ATOM 2224 N N . GLY A 1 291 ? -33.950 20.689 14.941 1.00 68.44 291 GLY A N 1
ATOM 2225 C CA . GLY A 1 291 ? -35.214 21.429 14.990 1.00 68.44 291 GLY A CA 1
ATOM 2226 C C . GLY A 1 291 ? -35.671 21.980 13.638 1.00 68.44 291 GLY A C 1
ATOM 2227 O O . GLY A 1 291 ? -36.754 22.562 13.577 1.00 68.44 291 GLY A O 1
ATOM 2228 N N . SER A 1 292 ? -34.852 21.798 12.597 1.00 51.66 292 SER A N 1
ATOM 2229 C CA . SER A 1 292 ? -35.124 22.168 11.202 1.00 51.66 292 SER A CA 1
ATOM 2230 C C . SER A 1 292 ? -35.880 21.072 10.449 1.00 51.66 292 SER A C 1
ATOM 2232 O O . SER A 1 292 ? -35.576 19.875 10.664 1.00 51.66 292 SER A O 1
#

Nearest PDB structures (foldseek):
  1u2w-assembly1_B  TM=8.162E-01  e=2.924E-03  Staphylococcus aureus
  2kko-assembly1_A  TM=7.636E-01  e=2.602E-03  Mycobacterium tuberculosis variant bovis
  3f72-assembly1_B  TM=6.902E-01  e=5.240E-03  Staphylococcus aureus
  2rdp-assembly1_A-2  TM=4.822E-01  e=1.332E-02  Geobacillus stearothermophilus
  6pcp-assembly2_B  TM=5.459E-01  e=1.543E-01  Bordetella pertussis

Radius of gyration: 43.29 Å; Cα contacts (8 Å, |Δi|>4): 415; chains: 1; bounding box: 76×60×117 Å